Protein AF-M2RYN4-F1 (afdb_monomer_lite)

Secondary structure (DSSP, 8-state):
--PEEEEEEE----S-THHHHHHHHHHHHHHHHHHHHHHHHT-TT---HHHHHHHHHHTTHHHHHHHHHHHHHHHHHH---HHHHHHHHHHHHHHHHHHHHHHHHHHH--SHHHHHHHHHHHHHHHHHHHHHHHHHHHHHHHHHHHHHHHHHHHHHHHHHHHHHTBTB---GGGTTTTHHHHHHHHHHHHHHHHHHGGGGGGGHHHHHHHHHHHHHHHHHHHHHHTTSS-HHHHHHHHHHHHHHHHHHTS----EEEEEEEE--HHHHHHHHHHH--SHHHHHHHHHHHHHHHHHHHHH---HHHHHHHHHHHTT----S---HHHHHHHHHHHHTTHHHHHHHHHHSPP--EEEEEEHHHHHHHHHT-

Foldseek 3Di:
DDWDKDKDADFQQDDDDPLRVVLNVLLRVLLVLLLVLLVLLQPPPDRPQVVSLVCLVVVCVLVSLVSNLVSLVVLLVVQVDPVLSVVSVVLSVVLVVLSVVLVVLSVDPDDSVSSLVNSLSSQVSSFSSLVSRQSSLLSLLVVLLVLLVVVVVVLVVLVVVLVVPVPDQDDPVVCVVPLVVNLVSLVSNLVSQLSCLVQVPVCSVVSNVLSVLLNVLSVLSSCVSNVNHDCVSVVSNNVSSVVSNVVSPDDGDGAMKMWTQDDFQLRVLLVQCVPDPDLVSVQVSLLSNLVRLVVLLVVAPDPVLNVLSVVLVVVDPDPDDDDSVVSSVSSVVVSVCSVVSCCSSVVGDDPRPGDIDGSSVSSCVSSVD

Radius of gyration: 30.03 Å; chains: 1; bounding box: 62×65×83 Å

Organism: NCBI:txid885311

pLDDT: mean 82.11, std 15.35, range [35.62, 97.94]

Sequence (369 aa):
MTTKYSVRFRGIIHISGENNSVFSGLMKSTSEFILNTMSSLNEDHKPNVPQIIKTIQDSQMVERLEKITKFSEEEIKLIQIAEDQKESLKILEKIKKEKQVIFKIYQNMNNLEQLRDYCSRVVDFVSDVSQILKNVDLWNCKGAISYIDKLRLYIKTMVEYLKANSGRKIISSELNSVRPTGDVIVNAVYNFMTSRSSTYKEEEGKVNMCALNIKMGYDNLYEFVLGKQPVEKVKEFKESLDEAERYLKKEFDFGVIVNVEKKDIAEQAIISLENAKTQEDKDKAAIQLLNGLNERALLQKDEHKKKILAKVITTKDNKKKKNYTELLQAARKLSENVDSLKEIVYQTDTASCIDILSFSQVRDQMLGM

Structure (mmCIF, N/CA/C/O backbone):
data_AF-M2RYN4-F1
#
_entry.id   AF-M2RYN4-F1
#
loop_
_atom_site.group_PDB
_atom_site.id
_atom_site.type_symbol
_atom_site.label_atom_id
_atom_site.label_alt_id
_atom_site.label_comp_id
_atom_site.label_asym_id
_atom_site.label_entity_id
_atom_site.label_seq_id
_atom_site.pdbx_PDB_ins_code
_atom_site.Cartn_x
_atom_site.Cartn_y
_atom_site.Cartn_z
_atom_site.occupancy
_atom_site.B_iso_or_equiv
_atom_site.auth_seq_id
_atom_site.auth_comp_id
_atom_site.auth_asym_id
_atom_site.auth_atom_id
_atom_site.pdbx_PDB_model_num
ATOM 1 N N . MET A 1 1 ? -15.542 -10.320 27.770 1.00 45.53 1 MET A N 1
ATOM 2 C CA . MET A 1 1 ? -14.770 -11.170 26.825 1.00 45.53 1 MET A CA 1
ATOM 3 C C . MET A 1 1 ? -13.455 -10.470 26.481 1.00 45.53 1 MET A C 1
ATOM 5 O O . MET A 1 1 ? -13.482 -9.257 26.370 1.00 45.53 1 MET A O 1
ATOM 9 N N . THR A 1 2 ? -12.318 -11.154 26.305 1.00 51.56 2 THR A N 1
ATOM 10 C CA . THR A 1 2 ? -11.090 -10.509 25.776 1.00 51.56 2 THR A CA 1
ATOM 11 C C . THR A 1 2 ? -10.724 -11.115 24.429 1.00 51.56 2 THR A C 1
ATOM 13 O O . THR A 1 2 ? -9.816 -11.936 24.328 1.00 51.56 2 THR A O 1
ATOM 16 N N . THR A 1 3 ? -11.490 -10.741 23.403 1.00 61.12 3 THR A N 1
ATOM 17 C CA . THR A 1 3 ? -11.074 -10.878 22.004 1.00 61.12 3 THR A CA 1
ATOM 18 C C . THR A 1 3 ? -9.837 -10.014 21.817 1.00 61.12 3 THR A C 1
ATOM 20 O O . THR A 1 3 ? -9.864 -8.826 22.144 1.00 61.12 3 THR A O 1
ATOM 23 N N . LYS A 1 4 ? -8.737 -10.603 21.349 1.00 67.38 4 LYS A N 1
ATOM 24 C CA . LYS A 1 4 ? -7.503 -9.852 21.131 1.00 67.38 4 LYS A CA 1
ATOM 25 C C . LYS A 1 4 ? -7.477 -9.393 19.683 1.00 67.38 4 LYS A C 1
ATOM 27 O O . LYS A 1 4 ? -7.482 -10.199 18.758 1.00 67.38 4 LYS A O 1
ATOM 32 N N . TYR A 1 5 ? -7.462 -8.083 19.497 1.00 73.88 5 TYR A N 1
ATOM 33 C CA . TYR A 1 5 ? -7.354 -7.477 18.182 1.00 73.88 5 TYR A CA 1
ATOM 34 C C . TYR A 1 5 ? -5.903 -7.057 17.948 1.00 73.88 5 TYR A C 1
ATOM 36 O O . TYR A 1 5 ? -5.280 -6.451 18.820 1.00 73.88 5 TYR A O 1
ATOM 44 N N . SER A 1 6 ? -5.351 -7.370 16.778 1.00 77.69 6 SER A N 1
ATOM 45 C CA . SER A 1 6 ? -4.058 -6.829 16.350 1.00 77.69 6 SER A CA 1
ATOM 46 C C . SER A 1 6 ? -4.177 -6.179 14.981 1.00 77.69 6 SER A C 1
ATOM 48 O O . SER A 1 6 ? -4.794 -6.725 14.067 1.00 77.69 6 SER A O 1
ATOM 50 N N . VAL A 1 7 ? -3.601 -4.985 14.852 1.00 80.88 7 VAL A N 1
ATOM 51 C CA . VAL A 1 7 ? -3.696 -4.172 13.641 1.00 80.88 7 VAL A CA 1
ATOM 52 C C . VAL A 1 7 ? -2.461 -4.359 12.787 1.00 80.88 7 VAL A C 1
ATOM 54 O O . VAL A 1 7 ? -1.328 -4.317 13.267 1.00 80.88 7 VAL A O 1
ATOM 57 N N . ARG A 1 8 ? -2.680 -4.481 11.482 1.00 82.94 8 ARG A N 1
ATOM 58 C CA . ARG A 1 8 ? -1.638 -4.352 10.476 1.00 82.94 8 ARG A CA 1
ATOM 59 C C . ARG A 1 8 ? -2.083 -3.359 9.415 1.00 82.94 8 ARG A C 1
ATOM 61 O O . ARG A 1 8 ? -3.010 -3.624 8.655 1.00 82.94 8 ARG A O 1
ATOM 68 N N . PHE A 1 9 ? -1.382 -2.236 9.335 1.00 84.81 9 PHE A N 1
ATOM 69 C CA . PHE A 1 9 ? -1.499 -1.338 8.195 1.00 84.81 9 PHE A CA 1
ATOM 70 C C . PHE A 1 9 ? -0.788 -1.952 6.981 1.00 84.81 9 PHE A C 1
ATOM 72 O O . PHE A 1 9 ? 0.365 -2.380 7.083 1.00 84.81 9 PHE A O 1
ATOM 79 N N . ARG A 1 10 ? -1.486 -2.024 5.847 1.00 83.25 10 ARG A N 1
ATOM 80 C CA . ARG A 1 10 ? -0.941 -2.406 4.545 1.00 83.25 10 ARG A CA 1
ATOM 81 C C . ARG A 1 10 ? -1.078 -1.223 3.592 1.00 83.25 10 ARG A C 1
ATOM 83 O O . ARG A 1 10 ? -2.149 -0.958 3.057 1.00 83.25 10 ARG A O 1
ATOM 90 N N . GLY A 1 11 ? 0.021 -0.515 3.382 1.00 82.06 11 GLY A N 1
ATOM 91 C CA . GLY A 1 11 ? 0.111 0.573 2.417 1.00 82.06 11 GLY A CA 1
ATOM 92 C C . GLY A 1 11 ? 1.534 0.689 1.892 1.00 82.06 11 GLY A C 1
ATOM 93 O O . GLY A 1 11 ? 2.485 0.375 2.608 1.00 82.06 11 GLY A O 1
ATOM 94 N N . ILE A 1 12 ? 1.659 1.117 0.639 1.00 85.31 12 ILE A N 1
ATOM 95 C CA . ILE A 1 12 ? 2.932 1.465 0.009 1.00 85.31 12 ILE A CA 1
ATOM 96 C C . ILE A 1 12 ? 3.001 2.986 -0.026 1.00 85.31 12 ILE A C 1
ATOM 98 O O . ILE A 1 12 ? 2.082 3.631 -0.525 1.00 85.31 12 ILE A O 1
ATOM 102 N N . ILE A 1 13 ? 4.069 3.528 0.546 1.00 85.94 13 ILE A N 1
ATOM 103 C CA . ILE A 1 13 ? 4.324 4.961 0.676 1.00 85.94 13 ILE A CA 1
ATOM 104 C C . ILE A 1 13 ? 5.528 5.269 -0.212 1.00 85.94 13 ILE A C 1
ATOM 106 O O . ILE A 1 13 ? 6.566 4.614 -0.082 1.00 85.94 13 ILE A O 1
ATOM 110 N N . HIS A 1 14 ? 5.369 6.217 -1.132 1.00 88.00 14 HIS A N 1
ATOM 111 C CA . HIS A 1 14 ? 6.336 6.547 -2.181 1.00 88.00 14 HIS A CA 1
ATOM 112 C C . HIS A 1 14 ? 7.098 7.847 -1.902 1.00 88.00 14 HIS A C 1
ATOM 114 O O . HIS A 1 14 ? 8.120 8.093 -2.544 1.00 88.00 14 HIS A O 1
ATOM 120 N N . ILE A 1 15 ? 6.664 8.667 -0.937 1.00 87.12 15 ILE A N 1
ATOM 121 C CA . ILE A 1 15 ? 7.474 9.792 -0.451 1.00 87.12 15 ILE A CA 1
ATOM 122 C C . ILE A 1 15 ? 8.802 9.281 0.127 1.00 87.12 15 ILE A C 1
ATOM 124 O O . ILE A 1 15 ? 8.881 8.217 0.743 1.00 87.12 15 ILE A O 1
ATOM 128 N N . SER A 1 16 ? 9.878 10.030 -0.102 1.00 79.94 16 SER A N 1
ATOM 129 C CA . SER A 1 16 ? 11.245 9.586 0.184 1.00 79.94 16 SER A CA 1
ATOM 130 C C . SER A 1 16 ? 11.712 9.903 1.608 1.00 79.94 16 SER A C 1
ATOM 132 O O . SER A 1 16 ? 11.290 10.890 2.210 1.00 79.94 16 SER A O 1
ATOM 134 N N . GLY A 1 17 ? 12.686 9.132 2.099 1.00 80.19 17 GLY A N 1
ATOM 135 C CA . GLY A 1 17 ? 13.427 9.434 3.328 1.00 80.19 17 GLY A CA 1
ATOM 136 C C . GLY A 1 17 ? 12.634 9.181 4.612 1.00 80.19 17 GLY A C 1
ATOM 137 O O . GLY A 1 17 ? 11.790 8.287 4.672 1.00 80.19 17 GLY A O 1
ATOM 138 N N . GLU A 1 18 ? 12.916 9.967 5.653 1.00 83.19 18 GLU A N 1
ATOM 139 C CA . GLU A 1 18 ? 12.302 9.822 6.984 1.00 83.19 18 GLU A CA 1
ATOM 140 C C . GLU A 1 18 ? 10.780 10.038 6.971 1.00 83.19 18 GLU A C 1
ATOM 142 O O . GLU A 1 18 ? 10.060 9.443 7.771 1.00 83.19 18 GLU A O 1
ATOM 147 N N . ASN A 1 19 ? 10.256 10.817 6.021 1.00 86.81 19 ASN A N 1
ATOM 148 C CA . ASN A 1 19 ? 8.816 11.059 5.908 1.00 86.81 19 ASN A CA 1
ATOM 149 C C . ASN A 1 19 ? 8.023 9.770 5.644 1.00 86.81 19 ASN A C 1
ATOM 151 O O . ASN A 1 19 ? 6.898 9.640 6.123 1.00 86.81 19 ASN A O 1
ATOM 155 N N . ASN A 1 20 ? 8.617 8.792 4.950 1.00 84.62 20 ASN A N 1
ATOM 156 C CA . ASN A 1 20 ? 7.989 7.495 4.702 1.00 84.62 20 ASN A CA 1
ATOM 157 C C . ASN A 1 20 ? 7.708 6.744 6.011 1.00 84.62 20 ASN A C 1
ATOM 159 O O . ASN A 1 20 ? 6.571 6.359 6.299 1.00 84.62 20 ASN A O 1
ATOM 163 N N . SER A 1 21 ? 8.747 6.576 6.835 1.00 86.06 21 SER A N 1
ATOM 164 C CA . SER A 1 21 ? 8.646 5.838 8.095 1.00 86.06 21 SER A CA 1
ATOM 165 C C . SER A 1 21 ? 7.730 6.555 9.084 1.00 86.06 21 SER A C 1
ATOM 167 O O . SER A 1 21 ? 6.928 5.902 9.758 1.00 86.06 21 SER A O 1
ATOM 169 N N . VAL A 1 22 ? 7.774 7.891 9.114 1.00 92.44 22 VAL A N 1
ATOM 170 C CA . VAL A 1 22 ? 6.862 8.716 9.914 1.00 92.44 22 VAL A CA 1
ATOM 171 C C . VAL A 1 22 ? 5.416 8.523 9.462 1.00 92.44 22 VAL A C 1
ATOM 173 O O . VAL A 1 22 ? 4.550 8.281 10.303 1.00 92.44 22 VAL A O 1
ATOM 176 N N . PHE A 1 23 ? 5.130 8.579 8.159 1.00 93.62 23 PHE A N 1
ATOM 177 C CA . PHE A 1 23 ? 3.769 8.417 7.656 1.00 93.62 23 PHE A CA 1
ATOM 178 C C . PHE A 1 23 ? 3.225 7.005 7.935 1.00 93.62 23 PHE A C 1
ATOM 180 O O . PHE A 1 23 ? 2.129 6.861 8.483 1.00 93.62 23 PHE A O 1
ATOM 187 N N . SER A 1 24 ? 4.020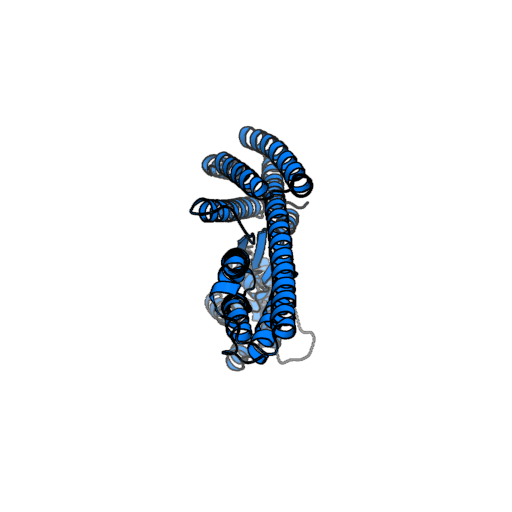 5.962 7.681 1.00 89.75 24 SER A N 1
ATOM 188 C CA . SER A 1 24 ? 3.660 4.575 8.013 1.00 89.75 24 SER A CA 1
ATOM 189 C C . SER A 1 24 ? 3.376 4.397 9.512 1.00 89.75 24 SER A C 1
ATOM 191 O O . SER A 1 24 ? 2.359 3.816 9.906 1.00 89.75 24 SER A O 1
ATOM 193 N N . GLY A 1 25 ? 4.233 4.967 10.367 1.00 90.62 25 GLY A N 1
ATOM 194 C CA . GLY A 1 25 ? 4.072 4.946 11.821 1.00 90.62 25 GLY A CA 1
ATOM 195 C C . GLY A 1 25 ? 2.813 5.675 12.299 1.00 90.62 25 GLY A C 1
ATOM 196 O O . GLY A 1 25 ? 2.108 5.178 13.182 1.00 90.62 25 GLY A O 1
ATOM 197 N N . LEU A 1 26 ? 2.478 6.816 11.691 1.00 94.50 26 LEU A N 1
ATOM 198 C CA . LEU A 1 26 ? 1.241 7.547 11.976 1.00 94.50 26 LEU A CA 1
ATOM 199 C C . LEU A 1 26 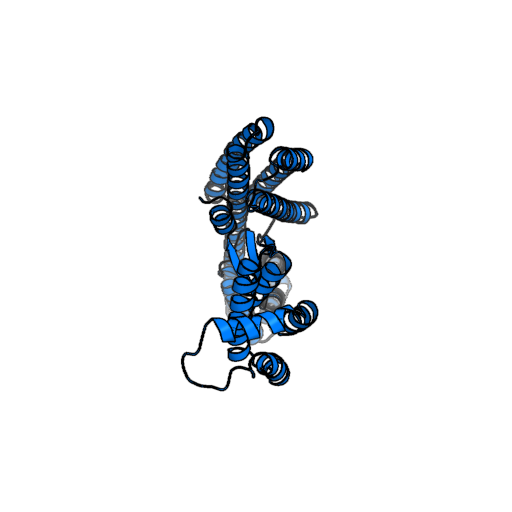? 0.003 6.744 11.572 1.00 94.50 26 LEU A C 1
ATOM 201 O O . LEU A 1 26 ? -0.925 6.636 12.368 1.00 94.50 26 LEU A O 1
ATOM 205 N N . MET A 1 27 ? -0.010 6.138 10.382 1.00 93.94 27 MET A N 1
ATOM 206 C CA . MET A 1 27 ? -1.134 5.306 9.936 1.00 93.94 27 MET A CA 1
ATOM 207 C C . MET A 1 27 ? -1.362 4.120 10.872 1.00 93.94 27 MET A C 1
ATOM 209 O O . MET A 1 27 ? -2.491 3.878 11.308 1.00 93.94 27 MET A O 1
ATOM 213 N N . LYS A 1 28 ? -0.287 3.419 11.248 1.00 91.38 28 LYS A N 1
ATOM 214 C CA . LYS A 1 28 ? -0.353 2.294 12.186 1.00 91.38 28 LYS A CA 1
ATOM 215 C C . LYS A 1 28 ? -0.863 2.731 13.563 1.00 91.38 28 LYS A C 1
ATOM 217 O O . LYS A 1 28 ? -1.861 2.195 14.036 1.00 91.38 28 LYS A O 1
ATOM 222 N N . SER A 1 29 ? -0.218 3.721 14.178 1.00 91.56 29 SER A N 1
ATOM 223 C CA . SER A 1 29 ? -0.542 4.153 15.546 1.00 91.56 29 SER A CA 1
ATOM 224 C C . SER A 1 29 ? -1.923 4.805 15.668 1.00 91.56 29 SER A C 1
ATOM 226 O O . SER A 1 29 ? -2.585 4.636 16.690 1.00 91.56 29 SER A O 1
ATOM 228 N N . THR A 1 30 ? -2.393 5.520 14.641 1.00 93.81 30 THR A N 1
ATOM 229 C CA . THR A 1 30 ? -3.769 6.043 14.579 1.00 93.81 30 THR A CA 1
ATOM 230 C C . THR A 1 30 ? -4.786 4.906 14.513 1.00 93.81 30 THR A C 1
ATOM 232 O O . THR A 1 30 ? -5.768 4.917 15.251 1.00 93.81 30 THR A O 1
ATOM 235 N N . SER A 1 31 ? -4.527 3.893 13.683 1.00 92.19 31 SER A N 1
ATOM 236 C CA . SER A 1 31 ? -5.416 2.735 13.538 1.00 92.19 31 SER A CA 1
ATOM 237 C C . SER A 1 31 ? -5.498 1.909 14.825 1.00 92.19 31 SER A C 1
ATOM 239 O O . SER A 1 31 ? -6.588 1.550 15.262 1.00 92.19 31 SER A O 1
ATOM 241 N N . GLU A 1 32 ? -4.354 1.653 15.468 1.00 89.50 32 GLU A N 1
ATOM 242 C CA . GLU A 1 32 ? -4.276 0.967 16.765 1.00 89.50 32 GLU A CA 1
ATOM 243 C C . GLU A 1 32 ? -5.006 1.742 17.863 1.00 89.50 32 GLU A C 1
ATOM 245 O O . GLU A 1 32 ? -5.771 1.155 18.627 1.00 89.50 32 GLU A O 1
ATOM 250 N N . PHE A 1 33 ? -4.807 3.062 17.925 1.00 90.81 33 PHE A N 1
ATOM 251 C CA . PHE A 1 33 ? -5.483 3.906 18.902 1.00 90.81 33 PHE A CA 1
ATOM 252 C C . PHE A 1 33 ? -7.005 3.815 18.759 1.00 90.81 33 PHE A C 1
ATOM 254 O O . PHE A 1 33 ? -7.686 3.513 19.734 1.00 90.81 33 PHE A O 1
ATOM 261 N N . ILE A 1 34 ? -7.531 4.017 17.548 1.00 92.69 34 ILE A N 1
ATOM 262 C CA . ILE A 1 34 ? -8.979 4.027 17.309 1.00 92.69 34 ILE A CA 1
ATOM 263 C C . ILE A 1 34 ? -9.598 2.653 17.524 1.00 92.69 34 ILE A C 1
ATOM 265 O O . ILE A 1 34 ? -10.665 2.563 18.122 1.00 92.69 34 ILE A O 1
ATOM 269 N N . LEU A 1 35 ? -8.923 1.578 17.118 1.00 88.00 35 LEU A N 1
ATOM 270 C CA . LEU A 1 35 ? -9.369 0.224 17.430 1.00 88.00 35 LEU A CA 1
ATOM 271 C C . LEU A 1 35 ? -9.493 0.004 18.944 1.00 88.00 35 LEU A C 1
ATOM 273 O O . LEU A 1 35 ? -10.514 -0.499 19.410 1.00 88.00 35 LEU A O 1
ATOM 277 N N . ASN A 1 36 ? -8.475 0.398 19.712 1.00 86.06 36 ASN A N 1
ATOM 278 C CA . ASN A 1 36 ? -8.501 0.268 21.166 1.00 86.06 36 ASN A CA 1
ATOM 279 C C . ASN A 1 36 ? -9.621 1.120 21.773 1.00 86.06 36 ASN A C 1
ATOM 281 O O . ASN A 1 36 ? -10.337 0.647 22.651 1.00 86.06 36 ASN A O 1
ATOM 285 N N . THR A 1 37 ? -9.828 2.342 21.271 1.00 88.12 37 THR A N 1
ATOM 286 C CA . THR A 1 37 ? -10.949 3.192 21.684 1.00 88.12 37 THR A CA 1
ATOM 287 C C . THR A 1 37 ? -12.293 2.519 21.407 1.00 88.12 37 THR A C 1
ATOM 289 O O . THR A 1 37 ? -13.103 2.422 22.323 1.00 88.12 37 THR A O 1
ATOM 292 N N . MET A 1 38 ? -12.524 2.004 20.194 1.00 88.06 38 MET A N 1
ATOM 293 C CA . MET A 1 38 ? -13.761 1.291 19.842 1.00 88.06 38 MET A CA 1
ATOM 294 C C . MET A 1 38 ? -13.984 0.064 20.729 1.00 88.06 38 MET A C 1
ATOM 296 O O . MET A 1 38 ? -15.100 -0.154 21.192 1.00 88.06 38 MET A O 1
ATOM 300 N N . SER A 1 39 ? -12.924 -0.689 21.041 1.00 81.12 39 SER A N 1
ATOM 301 C CA . SER A 1 39 ? -13.002 -1.816 21.975 1.00 81.12 39 SER A CA 1
ATOM 302 C C . SER A 1 39 ? -13.456 -1.373 23.370 1.00 81.12 39 SER A C 1
ATOM 304 O O . SER A 1 39 ? -14.305 -2.032 23.965 1.00 81.12 39 SER A O 1
ATOM 306 N N . SER A 1 40 ? -12.953 -0.242 23.878 1.00 81.31 40 SER A N 1
ATOM 307 C CA . SER A 1 40 ? -13.365 0.316 25.176 1.00 81.31 40 SER A CA 1
ATOM 308 C C . SER A 1 40 ? -14.804 0.843 25.187 1.00 81.31 40 SER A C 1
ATOM 310 O O . SER A 1 40 ? -15.422 0.924 26.247 1.00 81.31 40 SER A O 1
ATOM 312 N N . LEU A 1 41 ? -15.366 1.203 24.026 1.00 78.19 41 LEU A N 1
ATOM 313 C CA . LEU A 1 41 ? -16.778 1.597 23.899 1.00 78.19 41 LEU A CA 1
ATOM 314 C C . LEU A 1 41 ? -17.736 0.400 23.951 1.00 78.19 41 LEU A C 1
ATOM 316 O O . LEU A 1 41 ? -18.940 0.600 24.131 1.00 78.19 41 LEU A O 1
ATOM 320 N N . ASN A 1 42 ? -17.206 -0.813 23.792 1.00 67.62 42 ASN A N 1
ATOM 321 C CA . ASN A 1 42 ? -17.965 -2.049 23.672 1.00 67.62 42 ASN A CA 1
ATOM 322 C C . ASN A 1 42 ? -17.957 -2.904 24.952 1.00 67.62 42 ASN A C 1
ATOM 324 O O . ASN A 1 42 ? -18.504 -4.003 24.953 1.00 67.62 42 ASN A O 1
ATOM 328 N N . GLU A 1 43 ? -17.334 -2.438 26.042 1.00 58.66 43 GLU A N 1
ATOM 329 C CA . GLU A 1 43 ? -17.281 -3.193 27.299 1.00 58.66 43 GLU A CA 1
ATOM 330 C C . GLU A 1 43 ? -18.682 -3.416 27.892 1.00 58.66 43 GLU A C 1
ATOM 332 O O . GLU A 1 43 ? -19.433 -2.470 28.145 1.00 58.66 43 GLU A O 1
ATOM 337 N N . ASP A 1 44 ? -18.983 -4.690 28.161 1.00 53.38 44 ASP A N 1
ATOM 338 C CA . ASP A 1 44 ? -20.295 -5.279 28.457 1.00 53.38 44 ASP A CA 1
ATOM 339 C C . ASP A 1 44 ? -21.159 -4.603 29.557 1.00 53.38 44 ASP A C 1
ATOM 341 O O . ASP A 1 44 ? -22.275 -5.063 29.766 1.00 53.38 44 ASP A O 1
ATOM 345 N N . HIS A 1 45 ? -20.735 -3.564 30.299 1.00 51.72 45 HIS A N 1
ATOM 346 C CA . HIS A 1 45 ? -21.506 -3.081 31.470 1.00 51.72 45 HIS A CA 1
ATOM 347 C C . HIS A 1 45 ? -21.520 -1.570 31.790 1.00 51.72 45 HIS A C 1
ATOM 349 O O . HIS A 1 45 ? -22.091 -1.225 32.826 1.00 51.72 45 HIS A O 1
ATOM 355 N N . LYS A 1 46 ? -20.966 -0.687 30.938 1.00 65.25 46 LYS A N 1
ATOM 356 C CA . LYS A 1 46 ? -21.054 0.806 30.931 1.00 65.25 46 LYS A CA 1
ATOM 357 C C . LYS A 1 46 ? -19.662 1.390 30.645 1.00 65.25 46 LYS A C 1
ATOM 359 O O . LYS A 1 46 ? -18.842 1.440 31.563 1.00 65.25 46 LYS A O 1
ATOM 364 N N . PRO A 1 47 ? -19.387 1.877 29.424 1.00 77.75 47 PRO A N 1
ATOM 365 C CA . PRO A 1 47 ? -18.103 2.495 29.118 1.00 77.75 47 PRO A CA 1
ATOM 366 C C . PRO A 1 47 ? -17.884 3.743 29.983 1.00 77.75 47 PRO A C 1
ATOM 368 O O . PRO A 1 47 ? -18.797 4.553 30.174 1.00 77.75 47 PRO A O 1
ATOM 371 N N . ASN A 1 48 ? -16.661 3.929 30.485 1.00 85.00 48 ASN A N 1
ATOM 372 C CA . ASN A 1 48 ? -16.276 5.147 31.199 1.00 85.00 48 ASN A CA 1
ATOM 373 C C . ASN A 1 48 ? -16.043 6.290 30.197 1.00 85.00 48 ASN A C 1
ATOM 375 O O . ASN A 1 48 ? -14.909 6.636 29.865 1.00 85.00 48 ASN A O 1
ATOM 379 N N . VAL A 1 49 ? -17.145 6.853 29.696 1.00 87.44 49 VAL A N 1
ATOM 380 C CA . VAL A 1 49 ? -17.170 7.915 28.678 1.00 87.44 49 VAL A CA 1
ATOM 381 C C . VAL A 1 49 ? -16.252 9.096 29.038 1.00 87.44 49 VAL A C 1
ATOM 383 O O . VAL A 1 49 ? -15.430 9.451 28.192 1.00 87.44 49 VAL A O 1
ATOM 386 N N . PRO A 1 50 ? -16.281 9.666 30.264 1.00 89.25 50 PRO A N 1
ATOM 387 C CA . PRO A 1 50 ? -15.375 10.758 30.630 1.00 89.25 50 PRO A CA 1
ATOM 388 C C . PRO A 1 50 ? -13.890 10.391 30.525 1.00 89.25 50 PRO A C 1
ATOM 390 O O . PRO A 1 50 ? -13.093 11.180 30.017 1.00 89.25 50 PRO A O 1
ATOM 393 N N . GLN A 1 51 ? -13.509 9.189 30.971 1.00 89.50 51 GLN A N 1
ATOM 394 C CA . GLN A 1 51 ? -12.118 8.743 30.901 1.00 89.50 51 GLN A CA 1
ATOM 395 C C . GLN A 1 51 ? -11.668 8.518 29.454 1.00 89.50 51 GLN A C 1
ATOM 397 O O . GLN A 1 51 ? -10.558 8.905 29.097 1.00 89.50 51 GLN A O 1
ATOM 402 N N . ILE A 1 52 ? -12.530 7.939 28.613 1.00 90.56 52 ILE A N 1
ATOM 403 C CA . ILE A 1 52 ? -12.237 7.717 27.191 1.00 90.56 52 ILE A CA 1
ATOM 404 C C . ILE A 1 52 ? -12.059 9.056 26.465 1.00 90.56 52 ILE A C 1
ATOM 406 O O . ILE A 1 52 ? -11.084 9.225 25.736 1.00 90.56 52 ILE A O 1
ATOM 410 N N . ILE A 1 53 ? -12.945 10.030 26.711 1.00 91.44 53 ILE A N 1
ATOM 411 C CA . ILE A 1 53 ? -12.827 11.389 26.157 1.00 91.44 53 ILE A CA 1
ATOM 412 C C . ILE A 1 53 ? -11.486 12.007 26.547 1.00 91.44 53 ILE A C 1
ATOM 414 O O . ILE A 1 53 ? -10.784 12.520 25.679 1.00 91.44 53 ILE A O 1
ATOM 418 N N . LYS A 1 54 ? -11.096 11.904 27.823 1.00 90.00 54 LYS A N 1
ATOM 419 C CA . LYS A 1 54 ? -9.806 12.412 28.298 1.00 90.00 54 LYS A CA 1
ATOM 420 C C . LYS A 1 54 ? -8.630 11.743 27.580 1.00 90.00 54 LYS A C 1
ATOM 422 O O . LYS A 1 54 ? -7.744 12.430 27.089 1.00 90.00 54 LYS A O 1
ATOM 427 N N . THR A 1 55 ? -8.652 10.418 27.430 1.00 92.12 55 THR A N 1
ATOM 428 C CA . THR A 1 55 ? -7.620 9.691 26.674 1.00 92.12 55 THR A CA 1
ATOM 429 C C . THR A 1 55 ? -7.537 10.145 25.216 1.00 92.12 55 THR A C 1
ATOM 431 O O . THR A 1 55 ? -6.437 10.283 24.686 1.00 92.12 55 THR A O 1
ATOM 434 N N . ILE A 1 56 ? -8.671 10.417 24.563 1.00 92.00 56 ILE A N 1
ATOM 435 C CA . ILE A 1 56 ? -8.689 10.986 23.208 1.00 92.00 56 ILE A CA 1
ATOM 436 C C . ILE A 1 56 ? -8.100 12.399 23.208 1.00 92.00 56 ILE A C 1
ATOM 438 O O . ILE A 1 56 ? -7.277 12.701 22.344 1.00 92.00 56 ILE A O 1
ATOM 442 N N . GLN A 1 57 ? -8.450 13.235 24.185 1.00 89.19 57 GLN A N 1
ATOM 443 C CA . GLN A 1 57 ? -7.932 14.599 24.308 1.00 89.19 57 GLN A CA 1
ATOM 444 C C . GLN A 1 57 ? -6.409 14.646 24.526 1.00 89.19 57 GLN A C 1
ATOM 446 O O . GLN A 1 57 ? -5.738 15.529 23.991 1.00 89.19 57 GLN A O 1
ATOM 451 N N . ASP A 1 58 ? -5.856 13.649 25.218 1.00 88.94 58 ASP A N 1
ATOM 452 C CA . ASP A 1 58 ? -4.420 13.518 25.487 1.00 88.94 58 ASP A CA 1
ATOM 453 C C . ASP A 1 58 ? -3.643 12.837 24.330 1.00 88.94 58 ASP A C 1
ATOM 455 O O . ASP A 1 58 ? -2.413 12.852 24.297 1.00 88.94 58 ASP A O 1
ATOM 459 N N . SER A 1 59 ? -4.335 12.242 23.347 1.00 86.62 59 SER A N 1
ATOM 460 C CA . SER A 1 59 ? -3.736 11.372 22.309 1.00 86.62 59 SER A CA 1
ATOM 461 C C . SER A 1 59 ? -3.020 12.093 21.157 1.00 86.62 59 SER A C 1
ATOM 463 O O . SER A 1 59 ? -2.442 11.439 20.280 1.00 86.62 59 SER A O 1
ATOM 465 N N . GLN A 1 60 ? -3.083 13.429 21.121 1.00 90.6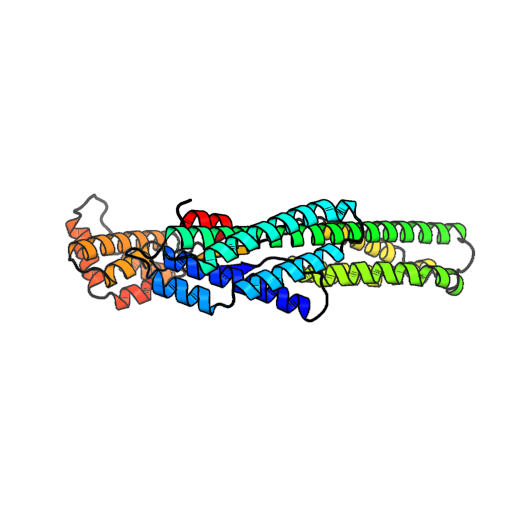9 60 GLN A N 1
ATOM 466 C CA . GLN A 1 60 ? -2.625 14.264 20.001 1.00 90.69 60 GLN A CA 1
ATOM 467 C C . GLN A 1 60 ? -3.277 13.907 18.647 1.00 90.69 60 GLN A C 1
ATOM 469 O O . GLN A 1 60 ? -2.712 14.199 17.591 1.00 90.69 60 GLN A O 1
ATOM 474 N N . MET A 1 61 ? -4.464 13.283 18.633 1.00 92.81 61 MET A N 1
ATOM 475 C CA . MET A 1 61 ? -5.071 12.782 17.390 1.00 92.81 61 MET A CA 1
ATOM 476 C C . MET A 1 61 ? -5.275 13.874 16.331 1.00 92.81 61 MET A C 1
ATOM 478 O O . MET A 1 61 ? -5.040 13.639 15.151 1.00 92.81 61 MET A O 1
ATOM 482 N N . VAL A 1 62 ? -5.640 15.089 16.745 1.00 93.06 62 VAL A N 1
ATOM 483 C CA . VAL A 1 62 ? -5.792 16.243 15.842 1.00 93.06 62 VAL A CA 1
ATOM 484 C C . VAL A 1 62 ? -4.509 16.499 15.042 1.00 93.06 62 VAL A C 1
ATOM 486 O O . VAL A 1 62 ? -4.553 16.621 13.819 1.00 93.06 62 VAL A O 1
ATOM 489 N N . GLU A 1 63 ? -3.354 16.508 15.713 1.00 94.69 63 GLU A N 1
ATOM 490 C CA . GLU A 1 63 ? -2.053 16.707 15.067 1.00 94.69 63 GLU A CA 1
ATOM 491 C C . GLU A 1 63 ? -1.700 15.542 14.131 1.00 94.69 63 GLU A C 1
ATOM 493 O O . GLU A 1 63 ? -1.183 15.759 13.031 1.00 94.69 63 GLU A O 1
ATOM 498 N N . ARG A 1 64 ? -2.016 14.303 14.535 1.00 95.31 64 ARG A N 1
ATOM 499 C CA . ARG A 1 64 ? -1.782 13.107 13.710 1.00 95.31 64 ARG A CA 1
ATOM 500 C C . ARG A 1 64 ? -2.570 13.163 12.405 1.00 95.31 64 ARG A C 1
ATOM 502 O O . ARG A 1 64 ? -1.983 12.968 11.343 1.00 95.31 64 ARG A O 1
ATOM 509 N N . LEU A 1 65 ? -3.867 13.470 12.469 1.00 97.19 65 LEU A N 1
ATOM 510 C CA . LEU A 1 65 ? -4.728 13.578 11.286 1.00 97.19 65 LEU A CA 1
ATOM 511 C C . LEU A 1 65 ? -4.275 14.720 10.364 1.00 97.19 65 LEU A C 1
ATOM 513 O O . LEU A 1 65 ? -4.296 14.573 9.140 1.00 97.19 65 LEU A O 1
ATOM 517 N N . GLU A 1 66 ? -3.792 15.831 10.927 1.00 96.88 66 GLU A N 1
ATOM 518 C CA . GLU A 1 66 ? -3.218 16.936 10.154 1.00 96.88 66 GLU A CA 1
ATOM 519 C C . GLU A 1 66 ? -1.964 16.501 9.383 1.00 96.88 66 GLU A C 1
ATOM 521 O O . GLU A 1 66 ? -1.861 16.735 8.177 1.00 96.88 66 GLU A O 1
ATOM 526 N N . LYS A 1 67 ? -1.027 15.824 10.059 1.00 96.75 67 LYS A N 1
ATOM 527 C CA . LYS A 1 67 ? 0.204 15.301 9.446 1.00 96.75 67 LYS A CA 1
ATOM 528 C C . LYS A 1 67 ? -0.094 14.259 8.370 1.00 96.75 67 LYS A C 1
ATOM 530 O O . LYS A 1 67 ? 0.443 14.362 7.273 1.00 96.75 67 LYS A O 1
ATOM 535 N N . ILE A 1 68 ? -0.995 13.313 8.642 1.00 97.44 68 ILE A N 1
ATOM 536 C CA . ILE A 1 68 ? -1.433 12.309 7.659 1.00 97.44 68 ILE A CA 1
ATOM 537 C C . ILE A 1 68 ? -2.030 12.982 6.415 1.00 97.44 68 ILE A C 1
ATOM 539 O O . ILE A 1 68 ? -1.717 12.589 5.292 1.00 97.44 68 ILE A O 1
ATOM 543 N N . THR A 1 69 ? -2.845 14.026 6.595 1.00 97.62 69 THR A N 1
ATOM 544 C CA . THR A 1 69 ? -3.423 14.777 5.468 1.00 97.62 69 THR A CA 1
ATOM 545 C C . THR A 1 69 ? -2.330 15.423 4.612 1.00 97.62 69 THR A C 1
ATOM 547 O O . THR A 1 69 ? -2.390 15.342 3.387 1.00 97.62 69 THR A O 1
ATOM 550 N N . LYS A 1 70 ? -1.308 16.024 5.238 1.00 97.12 70 LYS A N 1
ATOM 551 C CA . LYS A 1 70 ? -0.172 16.634 4.526 1.00 97.12 70 LYS A CA 1
ATOM 552 C C . LYS A 1 70 ? 0.639 15.603 3.745 1.00 97.12 70 LYS A C 1
ATOM 554 O O . LYS A 1 70 ? 0.900 15.818 2.568 1.00 97.12 70 LYS A O 1
ATOM 559 N N . PHE A 1 71 ? 0.964 14.465 4.356 1.00 97.38 71 PHE A N 1
ATOM 560 C CA . PHE A 1 71 ? 1.665 13.393 3.646 1.00 97.38 71 PHE A CA 1
ATOM 561 C C . PHE A 1 71 ? 0.838 12.821 2.493 1.00 97.38 71 PHE A C 1
ATOM 563 O O . PHE A 1 71 ? 1.382 12.541 1.431 1.00 97.38 71 PHE A O 1
ATOM 570 N N . SER A 1 72 ? -0.484 12.720 2.653 1.00 96.56 72 SER A N 1
ATOM 571 C CA . SER A 1 72 ? -1.375 12.303 1.563 1.00 96.56 72 SER A CA 1
ATOM 572 C C . SER A 1 72 ? -1.337 13.287 0.387 1.00 96.56 72 SER A C 1
ATOM 574 O O . SER A 1 72 ? -1.389 12.877 -0.768 1.00 96.56 72 SER A O 1
ATOM 576 N N . GLU A 1 73 ? -1.219 14.588 0.659 1.00 96.44 73 GLU A N 1
ATOM 577 C CA . GLU A 1 73 ? -1.035 15.604 -0.381 1.00 96.44 73 GLU A CA 1
ATOM 578 C C . GLU A 1 73 ? 0.330 15.477 -1.080 1.00 96.44 73 GLU A C 1
ATOM 580 O O . GLU A 1 73 ? 0.410 15.620 -2.300 1.00 96.44 73 GLU A O 1
ATOM 585 N N . GLU A 1 74 ? 1.399 15.188 -0.333 1.00 95.62 74 GLU A N 1
ATOM 586 C CA . GLU A 1 74 ? 2.736 14.937 -0.891 1.00 95.62 74 GLU A CA 1
ATOM 587 C C . GLU A 1 74 ? 2.771 13.691 -1.784 1.00 95.62 74 GLU A C 1
ATOM 589 O O . GLU A 1 74 ? 3.322 13.752 -2.880 1.00 95.62 74 GLU A O 1
ATOM 594 N N . GLU A 1 75 ? 2.118 12.602 -1.375 1.00 95.25 75 GLU A N 1
ATOM 595 C CA . GLU A 1 75 ? 1.955 11.390 -2.188 1.00 95.25 75 GLU A CA 1
ATOM 596 C C . GLU A 1 75 ? 1.256 11.685 -3.521 1.00 95.25 75 GLU A C 1
ATOM 598 O O . GLU A 1 75 ? 1.709 11.257 -4.581 1.00 95.25 75 GLU A O 1
ATOM 603 N N . ILE A 1 76 ? 0.179 12.477 -3.500 1.00 96.25 76 ILE A N 1
ATOM 604 C CA . ILE A 1 76 ? -0.547 12.847 -4.725 1.00 96.25 76 ILE A CA 1
ATOM 605 C C . ILE A 1 76 ? 0.342 13.651 -5.678 1.00 96.25 76 ILE A C 1
ATOM 607 O O . ILE A 1 76 ? 0.263 13.456 -6.892 1.00 96.25 76 ILE A O 1
ATOM 611 N N . LYS A 1 77 ? 1.216 14.520 -5.154 1.00 94.12 77 LYS A N 1
ATOM 612 C CA . LYS A 1 77 ? 2.143 15.327 -5.968 1.00 94.12 77 LYS A CA 1
ATOM 613 C C . LYS A 1 77 ? 3.165 14.483 -6.736 1.00 94.12 77 LYS A C 1
ATOM 615 O O . LYS A 1 77 ? 3.738 14.989 -7.698 1.00 94.12 77 LYS A O 1
ATOM 620 N N . LEU A 1 78 ? 3.377 13.219 -6.358 1.00 91.56 78 LEU A N 1
ATOM 621 C CA . LEU A 1 78 ? 4.241 12.299 -7.104 1.00 91.56 78 LEU A CA 1
ATOM 622 C C . LEU A 1 78 ? 3.637 11.902 -8.455 1.00 91.56 78 LEU A C 1
ATOM 624 O O . LEU A 1 78 ? 4.380 11.650 -9.403 1.00 91.56 78 LEU A O 1
ATOM 628 N N . ILE A 1 79 ? 2.307 11.888 -8.570 1.00 91.75 79 ILE A N 1
ATOM 629 C CA . ILE A 1 79 ? 1.618 11.629 -9.834 1.00 91.75 79 ILE A CA 1
ATOM 630 C C . ILE A 1 79 ? 1.833 12.838 -10.743 1.00 91.75 79 ILE A C 1
ATOM 632 O O . ILE A 1 79 ? 1.272 13.901 -10.514 1.00 91.75 79 ILE A O 1
ATOM 636 N N . GLN A 1 80 ? 2.620 12.701 -11.804 1.00 87.44 80 GLN A N 1
ATOM 637 C CA . GLN A 1 80 ? 2.965 13.845 -12.664 1.00 87.44 80 GLN A CA 1
ATOM 638 C C . GLN A 1 80 ? 1.872 14.213 -13.683 1.00 87.44 80 GLN A C 1
ATOM 640 O O . GLN A 1 80 ? 1.928 15.277 -14.299 1.00 87.44 80 GLN A O 1
ATOM 645 N N . ILE A 1 81 ? 0.879 13.341 -13.878 1.00 90.25 81 ILE A N 1
ATOM 646 C CA . ILE A 1 81 ? -0.189 13.508 -14.869 1.00 90.25 81 ILE A CA 1
ATOM 647 C C . ILE A 1 81 ? -1.455 14.011 -14.169 1.00 90.25 81 ILE A C 1
ATOM 649 O O . ILE A 1 81 ? -2.023 13.325 -13.323 1.00 90.25 81 ILE A O 1
ATOM 653 N N . ALA A 1 82 ? -1.930 15.197 -14.557 1.00 88.81 82 ALA A N 1
ATOM 654 C CA . ALA A 1 82 ? -3.065 15.856 -13.906 1.00 88.81 82 ALA A CA 1
ATOM 655 C C . ALA A 1 82 ? -4.368 15.030 -13.936 1.00 88.81 82 ALA A C 1
ATOM 657 O O . ALA A 1 82 ? -5.098 15.004 -12.947 1.00 88.81 82 ALA A O 1
ATOM 658 N N . GLU A 1 83 ? -4.659 14.322 -15.034 1.00 90.44 83 GLU A N 1
ATOM 659 C CA . GLU A 1 83 ? -5.868 13.483 -15.104 1.00 90.44 83 GLU A CA 1
ATOM 660 C C . GLU A 1 83 ? -5.778 12.277 -14.155 1.00 90.44 83 GLU A C 1
ATOM 662 O O . GLU A 1 83 ? -6.771 11.930 -13.518 1.00 90.44 83 GLU A O 1
ATOM 667 N N . ASP A 1 84 ? -4.584 11.703 -13.971 1.00 90.62 84 ASP A N 1
ATOM 668 C CA . ASP A 1 84 ? -4.366 10.598 -13.029 1.00 90.62 84 ASP A CA 1
ATOM 669 C C . ASP A 1 84 ? -4.439 11.065 -11.559 1.00 90.62 84 ASP A C 1
ATOM 671 O O . ASP A 1 84 ? -4.796 10.282 -10.679 1.00 90.62 84 ASP A O 1
ATOM 675 N N . GLN A 1 85 ? -4.162 12.347 -11.271 1.00 93.00 85 GLN A N 1
ATOM 676 C CA . GLN A 1 85 ? -4.302 12.924 -9.923 1.00 93.00 85 GLN A CA 1
ATOM 677 C C . GLN A 1 85 ? -5.761 13.104 -9.490 1.00 93.00 85 GLN A C 1
ATOM 679 O O . GLN A 1 85 ? -6.060 13.117 -8.294 1.00 93.00 85 GLN A O 1
ATOM 684 N N . LYS A 1 86 ? -6.671 13.293 -10.449 1.00 94.56 86 LYS A N 1
ATOM 685 C CA . LYS A 1 86 ? -8.038 13.780 -10.227 1.00 94.56 86 LYS A CA 1
ATOM 686 C C . LYS A 1 86 ? -8.811 12.968 -9.197 1.00 94.56 86 LYS A C 1
ATOM 688 O O . LYS A 1 86 ? -9.494 13.543 -8.353 1.00 94.56 86 LYS A O 1
ATOM 693 N N . GLU A 1 87 ? -8.703 11.645 -9.255 1.00 94.94 87 GLU A N 1
ATOM 694 C CA . GLU A 1 87 ? -9.417 10.773 -8.325 1.00 94.94 87 GLU A CA 1
ATOM 695 C C . GLU A 1 87 ? -8.865 10.893 -6.901 1.00 94.94 87 GLU A C 1
ATOM 697 O O . GLU A 1 87 ? -9.627 11.077 -5.953 1.00 94.94 87 GLU A O 1
ATOM 702 N N . SER A 1 88 ? -7.541 10.910 -6.744 1.00 96.62 88 SER A N 1
ATOM 703 C CA . SER A 1 88 ? -6.905 11.103 -5.438 1.00 96.62 88 SER A CA 1
ATOM 704 C C . SER A 1 88 ? -7.167 12.497 -4.858 1.00 96.62 88 SER A C 1
ATOM 706 O O . SER A 1 88 ? -7.365 12.625 -3.652 1.00 96.62 88 SER A O 1
ATOM 708 N N . LEU A 1 89 ? -7.249 13.538 -5.695 1.00 97.19 89 LEU A N 1
ATOM 709 C CA . LEU A 1 89 ? -7.612 14.891 -5.260 1.00 97.19 89 LEU A CA 1
ATOM 710 C C . LEU A 1 89 ? -9.057 14.975 -4.749 1.00 97.19 89 LEU A C 1
ATOM 712 O O . LEU A 1 89 ? -9.300 15.628 -3.737 1.00 97.19 89 LEU A O 1
ATOM 716 N N . LYS A 1 90 ? -10.018 14.285 -5.381 1.00 97.75 90 LYS A N 1
ATOM 717 C CA . LYS A 1 90 ? -11.394 14.206 -4.852 1.00 97.75 90 LYS A CA 1
ATOM 718 C C . LYS A 1 90 ? -11.425 13.563 -3.466 1.00 97.75 90 LYS A C 1
ATOM 720 O O . LYS A 1 90 ? -12.129 14.054 -2.583 1.00 97.75 90 LYS A O 1
ATOM 725 N N . ILE A 1 91 ? -10.660 12.486 -3.276 1.00 97.94 91 ILE A N 1
ATOM 726 C CA . ILE A 1 91 ? -10.552 11.805 -1.981 1.00 97.94 91 ILE A CA 1
ATOM 727 C C . ILE A 1 91 ? -9.887 12.728 -0.955 1.00 97.94 91 ILE A C 1
ATOM 729 O O . ILE A 1 91 ? -10.379 12.845 0.163 1.00 97.94 91 ILE A O 1
ATOM 733 N N . LEU A 1 92 ? -8.836 13.462 -1.332 1.00 97.94 92 LEU A N 1
ATOM 734 C CA . LEU A 1 92 ? -8.192 14.434 -0.447 1.00 97.94 92 LEU A CA 1
ATOM 735 C C . LEU A 1 92 ? -9.164 15.538 0.001 1.00 97.94 92 LEU A C 1
ATOM 737 O O . LEU A 1 92 ? -9.174 15.916 1.171 1.00 97.94 92 LEU A O 1
ATOM 741 N N . GLU A 1 93 ? -10.013 16.040 -0.895 1.00 97.69 93 GLU A N 1
ATOM 742 C CA . GLU A 1 93 ? -11.043 17.019 -0.534 1.00 97.69 93 GLU A CA 1
ATOM 743 C C . GLU A 1 93 ? -12.114 16.427 0.394 1.00 97.69 93 GLU A C 1
ATOM 745 O O . GLU A 1 93 ? -12.557 17.099 1.330 1.00 97.69 93 GLU A O 1
ATOM 750 N N . LYS A 1 94 ? -12.494 15.156 0.200 1.00 97.31 94 LYS A N 1
ATOM 751 C CA . LYS A 1 94 ? -13.344 14.418 1.149 1.00 97.31 94 LYS A CA 1
ATOM 752 C C . LYS A 1 94 ? -12.673 14.333 2.524 1.00 97.31 94 LYS A C 1
ATOM 754 O O . LYS A 1 94 ? -13.287 14.728 3.510 1.00 97.31 94 LYS A O 1
ATOM 759 N N . ILE A 1 95 ? -11.402 13.932 2.582 1.00 97.62 95 ILE A N 1
ATOM 760 C CA . ILE A 1 95 ? -10.596 13.855 3.810 1.00 97.62 95 ILE A CA 1
ATOM 761 C C . ILE A 1 95 ? -10.545 15.206 4.531 1.00 97.62 95 ILE A C 1
ATOM 763 O O . ILE A 1 95 ? -10.754 15.269 5.742 1.00 97.62 95 ILE A O 1
ATOM 767 N N . LYS A 1 96 ? -10.297 16.307 3.811 1.00 97.06 96 LYS A N 1
ATOM 768 C CA . LYS A 1 96 ? -10.245 17.653 4.404 1.00 97.06 96 LYS A CA 1
ATOM 769 C C . LYS A 1 96 ? -11.578 18.051 5.035 1.00 97.06 96 LYS A C 1
ATOM 771 O O . LYS A 1 96 ? -11.573 18.613 6.130 1.00 97.06 96 LYS A O 1
ATOM 776 N N . LYS A 1 97 ? -12.703 17.756 4.373 1.00 95.69 97 LYS A N 1
ATOM 777 C CA . LYS A 1 97 ? -14.051 17.994 4.917 1.00 95.69 97 LYS A CA 1
ATOM 778 C C . LYS A 1 97 ? -14.313 17.123 6.142 1.00 95.69 97 LYS A C 1
ATOM 780 O O . LYS A 1 97 ? -14.747 17.638 7.167 1.00 95.69 97 LYS A O 1
ATOM 785 N N . GLU A 1 98 ? -13.987 15.838 6.057 1.00 93.75 98 GLU A N 1
ATOM 786 C CA . GLU A 1 98 ? -14.193 14.880 7.141 1.00 93.75 98 GLU A CA 1
ATOM 787 C C . GLU A 1 98 ? -13.382 15.260 8.384 1.00 93.75 98 GLU A C 1
ATOM 789 O O . GLU A 1 98 ? -13.914 15.340 9.487 1.00 93.75 98 GLU A O 1
ATOM 794 N N . LYS A 1 99 ? -12.119 15.655 8.200 1.00 96.12 99 LYS A N 1
ATOM 795 C CA . LYS A 1 99 ? -11.250 16.167 9.266 1.00 96.12 99 LYS A CA 1
ATOM 796 C C . LYS A 1 99 ? -11.871 17.356 10.010 1.00 96.12 99 LYS A C 1
ATOM 798 O O . LYS A 1 99 ? -11.808 17.406 11.236 1.00 96.12 99 LYS A O 1
ATOM 803 N N . GLN A 1 100 ? -12.499 18.301 9.302 1.00 95.38 100 GLN A N 1
ATOM 804 C CA . GLN A 1 100 ? -13.186 19.430 9.946 1.00 95.38 100 GLN A CA 1
ATOM 805 C C . GLN A 1 100 ? -14.357 18.965 10.821 1.00 95.38 100 GLN A C 1
ATOM 807 O O . GLN A 1 100 ? -14.585 19.535 11.889 1.00 95.38 100 GLN A O 1
ATOM 812 N N . VAL A 1 101 ? -15.095 17.940 10.389 1.00 96.12 101 VAL A N 1
ATOM 813 C CA . VAL A 1 101 ? -16.193 17.353 11.169 1.00 96.12 101 VAL A CA 1
ATOM 814 C C . VAL A 1 101 ? -15.647 16.608 12.386 1.00 96.12 101 VAL A C 1
ATOM 816 O O . VAL A 1 101 ? -16.084 16.883 13.503 1.00 96.12 101 VAL A O 1
ATOM 819 N N . ILE A 1 102 ? -14.627 15.764 12.202 1.00 96.38 102 ILE A N 1
ATOM 820 C CA . ILE A 1 102 ? -13.927 15.061 13.287 1.00 96.38 102 ILE A CA 1
ATOM 821 C C . ILE A 1 102 ? -13.445 16.053 14.352 1.00 96.38 102 ILE A C 1
ATOM 823 O O . ILE A 1 102 ? -13.631 15.808 15.541 1.00 96.38 102 ILE A O 1
ATOM 827 N N . PHE A 1 103 ? -12.872 17.195 13.958 1.00 95.06 103 PHE A N 1
ATOM 828 C CA . PHE A 1 103 ? -12.386 18.207 14.904 1.00 95.06 103 PHE A CA 1
ATOM 829 C C . PHE A 1 103 ? -13.519 18.880 15.681 1.00 95.06 103 PHE A C 1
ATOM 831 O O . PHE A 1 103 ? -13.385 19.103 16.884 1.00 95.06 103 PHE A O 1
ATOM 838 N N . LYS A 1 104 ? -14.657 19.153 15.031 1.00 95.06 104 LYS A N 1
ATOM 839 C CA . LYS A 1 104 ? -15.848 19.660 15.726 1.00 95.06 104 LYS A CA 1
ATOM 840 C C . LYS A 1 104 ? -16.367 18.653 16.749 1.00 95.06 104 LYS A C 1
ATOM 842 O O . LYS A 1 104 ? -16.724 19.057 17.851 1.00 95.06 104 LYS A O 1
ATOM 847 N N . ILE A 1 105 ? -16.388 17.362 16.417 1.00 94.56 105 ILE A N 1
ATOM 848 C CA . ILE A 1 105 ? -16.805 16.314 17.357 1.00 94.56 105 ILE A CA 1
ATOM 849 C C . ILE A 1 105 ? -15.800 16.215 18.506 1.00 94.56 105 ILE A C 1
ATOM 851 O O . ILE A 1 105 ? -16.198 16.280 19.661 1.00 94.56 105 ILE A O 1
ATOM 855 N N . TYR A 1 106 ? -14.502 16.165 18.206 1.00 93.00 106 TYR A N 1
ATOM 856 C CA . TYR A 1 106 ? -13.425 16.101 19.197 1.00 93.00 106 TYR A CA 1
ATOM 857 C C . TYR A 1 106 ? -13.512 17.214 20.255 1.00 93.00 106 TYR A C 1
ATOM 859 O O . TYR A 1 106 ? -13.271 16.969 21.435 1.00 93.00 106 TYR A O 1
ATOM 867 N N . GLN A 1 107 ? -13.877 18.435 19.849 1.00 91.38 107 GLN A N 1
ATOM 868 C CA . GLN A 1 107 ? -14.015 19.581 20.756 1.00 91.38 107 GLN A CA 1
ATOM 869 C C . GLN A 1 107 ? -15.276 19.537 21.627 1.00 91.38 107 GLN A C 1
ATOM 871 O O . GLN A 1 107 ? -15.278 20.112 22.711 1.00 91.38 107 GLN A O 1
ATOM 876 N N . ASN A 1 108 ? -16.343 18.889 21.155 1.00 92.56 108 ASN A N 1
ATOM 877 C CA . ASN A 1 108 ? -17.674 18.979 21.763 1.00 92.56 108 ASN A CA 1
ATOM 878 C C . ASN A 1 108 ? -18.203 17.641 22.301 1.00 92.56 108 ASN A C 1
ATOM 880 O O . ASN A 1 108 ? -19.299 17.607 22.862 1.00 92.56 108 ASN A O 1
ATOM 884 N N . MET A 1 109 ? -17.463 16.543 22.117 1.00 92.88 109 MET A N 1
ATOM 885 C CA . MET A 1 109 ? -17.894 15.207 22.517 1.00 92.88 109 MET A CA 1
ATOM 886 C C . MET A 1 109 ? -18.089 15.120 24.032 1.00 92.88 109 MET A C 1
ATOM 888 O O . MET A 1 109 ? -17.195 15.443 24.812 1.00 92.88 109 MET A O 1
ATOM 892 N N . ASN A 1 110 ? -19.268 14.668 24.447 1.00 92.12 110 ASN A N 1
ATOM 893 C CA . ASN A 1 110 ? -19.634 14.514 25.855 1.00 92.12 110 ASN A CA 1
ATOM 894 C C . ASN A 1 110 ? -20.447 13.243 26.142 1.00 92.12 110 ASN A C 1
ATOM 896 O O . ASN A 1 110 ? -20.762 12.961 27.298 1.00 92.12 110 ASN A O 1
ATOM 900 N N . ASN A 1 111 ? -20.785 12.474 25.105 1.00 89.94 111 ASN A N 1
ATOM 901 C CA . ASN A 1 111 ? -21.634 11.298 25.212 1.00 89.94 111 ASN A CA 1
ATOM 902 C C . ASN A 1 111 ? -21.147 10.144 24.322 1.00 89.94 111 ASN A C 1
ATOM 904 O O . ASN A 1 111 ? -20.238 10.288 23.502 1.00 89.94 111 ASN A O 1
ATOM 908 N N . LEU A 1 112 ? -21.763 8.977 24.518 1.00 88.94 112 LEU A N 1
ATOM 909 C CA . LEU A 1 112 ? -21.393 7.741 23.835 1.00 88.94 112 LEU A CA 1
ATOM 910 C C . LEU A 1 112 ? -21.631 7.804 22.320 1.00 88.94 112 LEU A C 1
ATOM 912 O O . LEU A 1 112 ? -20.801 7.316 21.562 1.00 88.94 112 LEU A O 1
ATOM 916 N N . GLU A 1 113 ? -22.730 8.405 21.870 1.00 89.69 113 GLU A N 1
ATOM 917 C CA . GLU A 1 113 ? -23.071 8.491 20.445 1.00 89.69 113 GLU A CA 1
ATOM 918 C C . GLU A 1 113 ? -22.031 9.313 19.674 1.00 89.69 113 GLU A C 1
ATOM 920 O O . GLU A 1 113 ? -21.514 8.862 18.655 1.00 89.69 113 GLU A O 1
ATOM 925 N N . GLN A 1 114 ? -21.624 10.457 20.227 1.00 92.81 114 GLN A N 1
ATOM 926 C CA . GLN A 1 114 ? -20.564 11.292 19.659 1.00 92.81 114 GLN A CA 1
ATOM 927 C C . GLN A 1 114 ? -19.204 10.584 19.638 1.00 92.81 114 GLN A C 1
ATOM 929 O O . GLN A 1 114 ? -18.438 10.767 18.696 1.00 92.81 114 GLN A O 1
ATOM 934 N N . LEU A 1 115 ? -18.894 9.757 20.644 1.00 91.56 115 LEU A N 1
ATOM 935 C CA . LEU A 1 115 ? -17.675 8.941 20.646 1.00 91.56 115 LEU A CA 1
ATOM 936 C C . LEU A 1 115 ? -17.693 7.865 19.555 1.00 91.56 115 LEU A C 1
ATOM 938 O O . LEU A 1 115 ? -16.666 7.625 18.916 1.00 91.56 115 LEU A O 1
ATOM 942 N N . ARG A 1 116 ? -18.845 7.225 19.329 1.00 91.81 116 ARG A N 1
ATOM 943 C CA . ARG A 1 116 ? -19.014 6.249 18.245 1.00 91.81 116 ARG A CA 1
ATOM 944 C C . ARG A 1 116 ? -18.892 6.921 16.880 1.00 91.81 116 ARG A C 1
ATOM 946 O O . ARG A 1 116 ? -18.144 6.422 16.045 1.00 91.81 116 ARG A O 1
ATOM 953 N N . ASP A 1 117 ? -19.544 8.069 16.686 1.00 93.25 117 ASP A N 1
ATOM 954 C CA . ASP A 1 117 ? -19.433 8.866 15.456 1.00 93.25 117 ASP A CA 1
ATOM 955 C C . ASP A 1 117 ? -17.982 9.310 15.212 1.00 93.25 117 ASP A C 1
ATOM 957 O O . ASP A 1 117 ? -17.444 9.109 14.127 1.00 93.25 117 ASP A O 1
ATOM 961 N N . TYR A 1 118 ? -17.290 9.799 16.248 1.00 95.44 118 TYR A N 1
ATOM 962 C CA . TYR A 1 118 ? -15.865 10.126 16.175 1.00 95.44 118 TYR A CA 1
ATOM 963 C C . TYR A 1 118 ? -15.021 8.937 15.695 1.00 95.44 118 TYR A C 1
ATOM 965 O O . TYR A 1 118 ? -14.274 9.066 14.726 1.00 95.44 118 TYR A O 1
ATOM 973 N N . CYS A 1 119 ? -15.147 7.773 16.340 1.00 93.94 119 CYS A N 1
ATOM 974 C CA . CYS A 1 119 ? -14.367 6.591 15.969 1.00 93.94 119 CYS A CA 1
ATOM 975 C C . CYS A 1 119 ? -14.680 6.132 14.540 1.00 93.94 119 CYS A C 1
ATOM 977 O O . CYS A 1 119 ? -13.759 5.856 13.772 1.00 93.94 119 CYS A O 1
ATOM 979 N N . SER A 1 120 ? -15.965 6.100 14.177 1.00 94.25 120 SER A N 1
ATOM 980 C CA . SER A 1 120 ? -16.437 5.732 12.842 1.00 94.25 120 SER A CA 1
ATOM 981 C C . SER A 1 120 ? -15.809 6.608 11.756 1.00 94.25 120 SER A C 1
ATOM 983 O O . SER A 1 120 ? -15.223 6.103 10.798 1.00 94.25 120 SER A O 1
ATOM 985 N N . ARG A 1 121 ? -15.822 7.927 11.962 1.00 95.75 121 ARG A N 1
ATOM 986 C CA . ARG A 1 121 ? -15.254 8.897 11.023 1.00 95.75 121 ARG A CA 1
ATOM 987 C C . ARG A 1 121 ? -13.740 8.804 10.902 1.00 95.75 121 ARG A C 1
ATOM 989 O O . ARG A 1 121 ? -13.204 8.980 9.811 1.00 95.75 121 ARG A O 1
ATOM 996 N N . VAL A 1 122 ? -13.025 8.501 11.988 1.00 96.25 122 VAL A N 1
ATOM 997 C CA . VAL A 1 122 ? -11.571 8.283 11.897 1.00 96.25 122 VAL A CA 1
ATOM 998 C C . VAL A 1 122 ? -11.252 6.986 11.140 1.00 96.25 122 VAL A C 1
ATOM 1000 O O . VAL A 1 122 ? -10.288 6.957 10.375 1.00 96.25 122 VAL A O 1
ATOM 1003 N N . VAL A 1 123 ? -12.067 5.932 11.275 1.00 94.44 123 VAL A N 1
ATOM 1004 C CA . VAL A 1 123 ? -11.943 4.715 10.444 1.00 94.44 123 VAL A CA 1
ATOM 1005 C C . VAL A 1 123 ? -12.138 5.046 8.961 1.00 94.44 123 VAL A C 1
ATOM 1007 O O . VAL A 1 123 ? -11.340 4.602 8.128 1.00 94.44 123 VAL A O 1
ATOM 1010 N N . ASP A 1 124 ? -13.141 5.859 8.623 1.00 94.94 124 ASP A N 1
ATOM 1011 C CA . ASP A 1 124 ? -13.376 6.306 7.244 1.00 94.94 124 ASP A CA 1
ATOM 1012 C C . ASP A 1 124 ? -12.216 7.160 6.717 1.00 94.94 124 ASP A C 1
ATOM 1014 O O . ASP A 1 124 ? -11.725 6.913 5.616 1.00 94.94 124 ASP A O 1
ATOM 1018 N N . PHE A 1 125 ? -11.697 8.087 7.528 1.00 97.31 125 PHE A N 1
ATOM 1019 C CA . PHE A 1 125 ? -10.508 8.880 7.202 1.00 97.31 125 PHE A CA 1
ATOM 1020 C C . PHE A 1 125 ? -9.307 7.985 6.858 1.00 97.31 125 PHE A C 1
ATOM 1022 O O . PHE A 1 125 ? -8.660 8.170 5.829 1.00 97.31 125 PHE A O 1
ATOM 1029 N N . VAL A 1 126 ? -9.005 6.990 7.698 1.00 95.62 126 VAL A N 1
ATOM 1030 C CA . VAL A 1 126 ? -7.880 6.063 7.486 1.00 95.62 126 VAL A CA 1
ATOM 1031 C C . VAL A 1 126 ? -8.083 5.220 6.221 1.00 95.62 126 VAL A C 1
ATOM 1033 O O . VAL A 1 126 ? -7.124 4.938 5.491 1.00 95.62 126 VAL A O 1
ATOM 1036 N N . SER A 1 127 ? -9.328 4.840 5.938 1.00 94.25 127 SER A N 1
ATOM 1037 C CA . SER A 1 127 ? -9.698 4.090 4.736 1.00 94.25 127 SER A CA 1
ATOM 1038 C C . SER A 1 127 ? -9.519 4.933 3.468 1.00 94.25 127 SER A C 1
ATOM 1040 O O . SER A 1 127 ? -8.911 4.468 2.504 1.00 94.25 127 SER A O 1
ATOM 1042 N N . ASP A 1 128 ? -9.944 6.197 3.492 1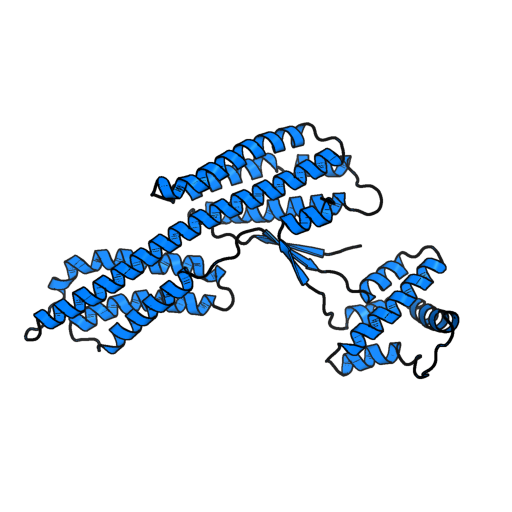.00 96.31 128 ASP A N 1
ATOM 1043 C CA . ASP A 1 128 ? -9.766 7.144 2.387 1.00 96.31 128 ASP A CA 1
ATOM 1044 C C . ASP A 1 128 ? -8.280 7.432 2.110 1.00 96.31 128 ASP A C 1
ATOM 1046 O O . ASP A 1 128 ? -7.847 7.432 0.956 1.00 96.31 128 ASP A O 1
ATOM 1050 N N . VAL A 1 129 ? -7.461 7.604 3.155 1.00 97.00 129 VAL A N 1
ATOM 1051 C CA . VAL A 1 129 ? -6.001 7.754 3.004 1.00 97.00 129 VAL A CA 1
ATOM 1052 C C . VAL A 1 129 ? -5.390 6.511 2.354 1.00 97.00 129 VAL A C 1
ATOM 1054 O O . VAL A 1 129 ? -4.562 6.620 1.450 1.00 97.00 129 VAL A O 1
ATOM 1057 N N . SER A 1 130 ? -5.829 5.316 2.758 1.00 94.88 130 SER A N 1
ATOM 1058 C CA . SER A 1 130 ? -5.365 4.058 2.157 1.00 94.88 130 SER A CA 1
ATOM 1059 C C . SER A 1 130 ? -5.719 3.964 0.668 1.00 94.88 130 SER A C 1
ATOM 1061 O O . SER A 1 130 ? -4.935 3.435 -0.121 1.00 94.88 130 SER A O 1
ATOM 1063 N N . GLN A 1 131 ? -6.863 4.523 0.262 1.00 94.88 131 GLN A N 1
ATOM 1064 C CA . GLN A 1 131 ? -7.263 4.594 -1.142 1.00 94.88 131 GLN A CA 1
ATOM 1065 C C . GLN A 1 131 ? -6.397 5.573 -1.953 1.00 94.88 131 GLN A C 1
ATOM 1067 O O . GLN A 1 131 ? -6.077 5.279 -3.106 1.00 94.88 131 GLN A O 1
ATOM 1072 N N . ILE A 1 132 ? -5.960 6.696 -1.369 1.00 96.38 132 ILE A N 1
ATOM 1073 C CA . ILE A 1 132 ? -4.978 7.590 -2.014 1.00 96.38 132 ILE A CA 1
ATOM 1074 C C . ILE A 1 132 ? -3.672 6.836 -2.277 1.00 96.38 132 ILE A C 1
ATOM 1076 O O . ILE A 1 132 ? -3.184 6.844 -3.407 1.00 96.38 132 ILE A O 1
ATOM 1080 N N . LEU A 1 133 ? -3.143 6.135 -1.270 1.00 94.38 133 LEU A N 1
ATOM 1081 C CA . LEU A 1 133 ? -1.912 5.347 -1.413 1.00 94.38 133 LEU A CA 1
ATOM 1082 C C . LEU A 1 133 ? -2.044 4.273 -2.499 1.00 94.38 133 LEU A C 1
ATOM 1084 O O . LEU A 1 133 ? -1.129 4.089 -3.301 1.00 94.38 133 LEU A O 1
ATOM 1088 N N . LYS A 1 134 ? -3.209 3.617 -2.584 1.00 93.50 134 LYS A N 1
ATOM 1089 C CA . LYS A 1 134 ? -3.521 2.670 -3.662 1.00 93.50 134 LYS A CA 1
ATOM 1090 C C . LYS A 1 134 ? -3.446 3.329 -5.038 1.00 93.50 134 LYS A C 1
ATOM 1092 O O . LYS A 1 134 ? -2.834 2.775 -5.947 1.00 93.50 134 LYS A O 1
ATOM 1097 N N . ASN A 1 135 ? -4.055 4.500 -5.208 1.00 94.06 135 ASN A N 1
ATOM 1098 C CA . ASN A 1 135 ? -4.051 5.203 -6.491 1.00 94.06 135 ASN A CA 1
ATOM 1099 C C . ASN A 1 135 ? -2.628 5.599 -6.921 1.00 94.06 135 ASN A C 1
ATOM 1101 O O . ASN A 1 135 ? -2.273 5.427 -8.088 1.00 94.06 135 ASN A O 1
ATOM 1105 N N . VAL A 1 136 ? -1.812 6.093 -5.985 1.00 93.75 136 VAL A N 1
ATOM 1106 C CA . VAL A 1 136 ? -0.417 6.485 -6.251 1.00 93.75 136 VAL A CA 1
ATOM 1107 C C . VAL A 1 136 ? 0.437 5.264 -6.600 1.00 93.75 136 VAL A C 1
ATOM 1109 O O . VAL A 1 136 ? 1.181 5.294 -7.579 1.00 93.75 136 VAL A O 1
ATOM 1112 N N . ASP A 1 137 ? 0.283 4.151 -5.878 1.00 92.44 137 ASP A N 1
ATOM 1113 C CA . ASP A 1 137 ? 0.973 2.900 -6.208 1.00 92.44 137 ASP A CA 1
ATOM 1114 C C . ASP A 1 137 ? 0.587 2.372 -7.592 1.00 92.44 137 ASP A C 1
ATOM 1116 O O . ASP A 1 137 ? 1.465 2.042 -8.388 1.00 92.44 137 ASP A O 1
ATOM 1120 N N . LEU A 1 138 ? -0.705 2.364 -7.930 1.00 92.12 138 LEU A N 1
ATOM 1121 C CA . LEU A 1 138 ? -1.174 1.955 -9.256 1.00 92.12 138 LEU A CA 1
ATOM 1122 C C . LEU A 1 138 ? -0.585 2.831 -10.368 1.00 92.12 138 LEU A C 1
ATOM 1124 O O . LEU A 1 138 ? -0.235 2.315 -11.431 1.00 92.12 138 LEU A O 1
ATOM 1128 N N . TRP A 1 139 ? -0.449 4.137 -10.135 1.00 93.25 139 TRP A N 1
ATOM 1129 C CA . TRP A 1 139 ? 0.205 5.039 -11.079 1.00 93.25 139 TRP A CA 1
ATOM 1130 C C . TRP A 1 139 ? 1.692 4.702 -11.258 1.00 93.25 139 TRP A C 1
ATOM 1132 O O . TRP A 1 139 ? 2.147 4.539 -12.392 1.00 93.25 139 TRP A O 1
ATOM 1142 N N . ASN A 1 140 ? 2.430 4.483 -10.165 1.00 92.12 140 ASN A N 1
ATOM 1143 C CA . ASN A 1 140 ? 3.831 4.061 -10.233 1.00 92.12 140 ASN A CA 1
ATOM 1144 C C . ASN A 1 140 ? 3.997 2.709 -10.950 1.00 92.12 140 ASN A C 1
ATOM 1146 O O . ASN A 1 140 ? 4.913 2.540 -11.757 1.00 92.12 140 ASN A O 1
ATOM 1150 N N . CYS A 1 141 ? 3.072 1.766 -10.748 1.00 93.44 141 CYS A N 1
ATOM 1151 C CA . CYS A 1 141 ? 3.065 0.484 -11.457 1.00 93.44 141 CYS A CA 1
ATOM 1152 C C . CYS A 1 141 ? 2.873 0.655 -12.960 1.00 93.44 141 CYS A C 1
ATOM 1154 O O . CYS A 1 141 ? 3.600 0.042 -13.740 1.00 93.44 141 CYS A O 1
ATOM 1156 N N . LYS A 1 142 ? 1.933 1.512 -13.380 1.00 92.88 142 LYS A N 1
ATOM 1157 C CA . LYS A 1 142 ? 1.747 1.850 -14.799 1.00 92.88 142 LYS A CA 1
ATOM 1158 C C . LYS A 1 142 ? 3.023 2.452 -15.393 1.00 92.88 142 LYS A C 1
ATOM 1160 O O . LYS A 1 142 ? 3.421 2.061 -16.489 1.00 92.88 142 LYS A O 1
ATOM 1165 N N . GLY A 1 143 ? 3.689 3.348 -14.661 1.00 92.69 143 GLY A N 1
ATOM 1166 C CA . GLY A 1 143 ? 4.975 3.924 -15.059 1.00 92.69 143 GLY A CA 1
ATOM 1167 C C . GLY A 1 143 ? 6.068 2.865 -15.238 1.00 92.69 143 GLY A C 1
ATOM 1168 O O . GLY A 1 143 ? 6.715 2.812 -16.284 1.00 92.69 143 GLY A O 1
ATOM 1169 N N . ALA A 1 144 ? 6.223 1.967 -14.263 1.00 94.62 144 ALA A N 1
ATOM 1170 C CA . ALA A 1 144 ? 7.193 0.877 -14.318 1.00 94.62 144 ALA A CA 1
ATOM 1171 C C . ALA A 1 144 ? 6.907 -0.118 -15.459 1.00 94.62 144 ALA A C 1
ATOM 1173 O O . ALA A 1 144 ? 7.832 -0.534 -16.153 1.00 94.62 144 ALA A O 1
ATOM 1174 N N . ILE A 1 145 ? 5.638 -0.447 -15.722 1.00 96.44 145 ILE A N 1
ATOM 1175 C CA . ILE A 1 145 ? 5.246 -1.278 -16.873 1.00 96.44 145 ILE A CA 1
ATOM 1176 C C . ILE A 1 145 ? 5.585 -0.566 -18.190 1.00 96.44 145 ILE A C 1
ATOM 1178 O O . ILE A 1 145 ? 6.173 -1.176 -19.079 1.00 96.44 145 ILE A O 1
ATOM 1182 N N . SER A 1 146 ? 5.323 0.741 -18.297 1.00 95.69 146 SER A N 1
ATOM 1183 C CA . SER A 1 146 ? 5.723 1.514 -19.480 1.00 95.69 146 SER A CA 1
ATOM 1184 C C . SER A 1 146 ? 7.239 1.482 -19.713 1.00 95.69 146 SER A C 1
ATOM 1186 O O . SER A 1 146 ? 7.705 1.425 -20.852 1.00 95.69 146 SER A O 1
ATOM 1188 N N . TYR A 1 147 ? 8.031 1.496 -18.642 1.00 96.31 147 TYR A N 1
ATOM 1189 C CA . TYR A 1 147 ? 9.482 1.332 -18.712 1.00 96.31 147 TYR A CA 1
ATOM 1190 C C . TYR A 1 147 ? 9.899 -0.071 -19.154 1.00 96.31 147 TYR A C 1
ATOM 1192 O O . TYR A 1 147 ? 10.782 -0.187 -20.002 1.00 96.31 147 TYR A O 1
ATOM 1200 N N . ILE A 1 148 ? 9.227 -1.118 -18.677 1.00 97.38 148 ILE A N 1
ATOM 1201 C CA . ILE A 1 148 ? 9.426 -2.489 -19.163 1.00 97.38 148 ILE A CA 1
ATOM 1202 C C . ILE A 1 148 ? 9.161 -2.579 -20.674 1.00 97.38 148 ILE A C 1
ATOM 1204 O O . ILE A 1 148 ? 9.974 -3.145 -21.406 1.00 97.38 148 ILE A O 1
ATOM 1208 N N . ASP A 1 149 ? 8.093 -1.957 -21.175 1.00 96.88 149 ASP A N 1
ATOM 1209 C CA . ASP A 1 149 ? 7.789 -1.941 -22.612 1.00 96.88 149 ASP A CA 1
ATOM 1210 C C . ASP A 1 149 ? 8.862 -1.215 -23.431 1.00 96.88 149 ASP A C 1
ATOM 1212 O O . ASP A 1 149 ? 9.262 -1.685 -24.501 1.00 96.88 149 ASP A O 1
ATOM 1216 N N . LYS A 1 150 ? 9.408 -0.111 -22.905 1.00 95.44 150 LYS A N 1
ATOM 1217 C CA . LYS A 1 150 ? 10.563 0.560 -23.521 1.00 95.44 150 LYS A CA 1
ATOM 1218 C C . LYS A 1 150 ? 11.789 -0.351 -23.553 1.00 95.44 150 LYS A C 1
ATOM 1220 O O . LYS A 1 150 ? 12.472 -0.386 -24.573 1.00 95.44 150 LYS A O 1
ATOM 1225 N N . LEU A 1 151 ? 12.062 -1.118 -22.495 1.00 95.62 151 LEU A N 1
ATOM 1226 C CA . LEU A 1 151 ? 13.174 -2.079 -22.472 1.00 95.62 151 LEU A CA 1
ATOM 1227 C C . LEU A 1 151 ? 12.984 -3.208 -23.493 1.00 95.62 151 LEU A C 1
ATOM 1229 O O . LEU A 1 151 ? 13.938 -3.582 -24.175 1.00 95.62 151 LEU A O 1
ATOM 1233 N N . ARG A 1 152 ? 11.755 -3.698 -23.691 1.00 96.19 152 ARG A N 1
ATOM 1234 C CA . ARG A 1 152 ? 11.452 -4.657 -24.771 1.00 96.19 152 ARG A CA 1
ATOM 1235 C C . ARG A 1 152 ? 11.724 -4.064 -26.151 1.00 96.19 152 ARG A C 1
ATOM 1237 O O . ARG A 1 152 ? 12.286 -4.745 -27.013 1.00 96.19 152 ARG A O 1
ATOM 1244 N N . LEU A 1 153 ? 11.360 -2.798 -26.355 1.00 94.12 153 LEU A N 1
ATOM 1245 C CA . LEU A 1 153 ? 11.678 -2.085 -27.589 1.00 94.12 153 LEU A CA 1
ATOM 1246 C C . LEU A 1 153 ? 13.196 -1.940 -27.767 1.00 94.12 153 LEU A C 1
ATOM 1248 O O . LEU A 1 153 ? 13.692 -2.198 -28.859 1.00 94.12 153 LEU A O 1
ATOM 1252 N N . TYR A 1 154 ? 13.942 -1.626 -26.702 1.00 92.06 154 TYR A N 1
ATOM 1253 C CA . TYR A 1 154 ? 15.409 -1.597 -26.731 1.00 92.06 154 TYR A CA 1
ATOM 1254 C C . TYR A 1 154 ? 16.011 -2.934 -27.168 1.00 92.06 154 TYR A C 1
ATOM 1256 O O . TYR A 1 154 ? 16.869 -2.940 -28.049 1.00 92.06 154 TYR A O 1
ATOM 1264 N N . ILE A 1 155 ? 15.540 -4.062 -26.622 1.00 94.25 155 ILE A N 1
ATOM 1265 C CA . ILE A 1 155 ? 15.981 -5.399 -27.054 1.00 94.25 155 ILE A CA 1
ATOM 1266 C C . ILE A 1 155 ? 15.767 -5.564 -28.561 1.00 94.25 155 ILE A C 1
ATOM 1268 O O . ILE A 1 155 ? 16.692 -5.949 -29.277 1.00 94.25 155 ILE A O 1
ATOM 1272 N N . LYS A 1 156 ? 14.564 -5.246 -29.056 1.00 94.38 156 LYS A N 1
ATOM 1273 C CA . LYS A 1 156 ? 14.232 -5.363 -30.482 1.00 94.38 156 LYS A CA 1
ATOM 1274 C C . LYS A 1 156 ? 15.169 -4.516 -31.348 1.00 94.38 156 LYS A C 1
ATOM 1276 O O . LYS A 1 156 ? 15.772 -5.051 -32.276 1.00 94.38 156 LYS A O 1
ATOM 1281 N N . THR A 1 157 ? 15.341 -3.241 -31.005 1.00 91.62 157 THR A N 1
ATOM 1282 C CA . THR A 1 157 ? 16.207 -2.304 -31.733 1.00 91.62 157 THR A CA 1
ATOM 1283 C C . THR A 1 157 ? 17.661 -2.775 -31.758 1.00 91.62 157 THR A C 1
ATOM 1285 O O . THR A 1 157 ? 18.302 -2.743 -32.804 1.00 91.62 157 THR A O 1
ATOM 1288 N N . MET A 1 158 ? 18.185 -3.267 -30.634 1.00 91.06 158 MET A N 1
ATOM 1289 C CA . MET A 1 158 ? 19.565 -3.758 -30.528 1.00 91.06 158 MET A CA 1
ATOM 1290 C C . MET A 1 158 ? 19.795 -5.036 -31.348 1.00 91.06 158 MET A C 1
ATOM 1292 O O . MET A 1 158 ? 20.827 -5.182 -32.003 1.00 91.06 158 MET A O 1
ATOM 1296 N N . VAL A 1 159 ? 18.814 -5.944 -31.379 1.00 91.38 159 VAL A N 1
ATOM 1297 C CA . VAL A 1 159 ? 18.859 -7.151 -32.220 1.00 91.38 159 VAL A CA 1
ATOM 1298 C C . VAL A 1 159 ? 18.792 -6.799 -33.709 1.00 91.38 159 VAL A C 1
ATOM 1300 O O . VAL A 1 159 ? 19.518 -7.384 -34.512 1.00 91.38 159 VAL A O 1
ATOM 1303 N N . GLU A 1 160 ? 17.938 -5.852 -34.100 1.00 92.25 160 GLU A N 1
ATOM 1304 C CA . GLU A 1 160 ? 17.857 -5.363 -35.483 1.00 92.25 160 GLU A CA 1
ATOM 1305 C C . GLU A 1 160 ? 19.147 -4.658 -35.908 1.00 92.25 160 GLU A C 1
ATOM 1307 O O . GLU A 1 160 ? 19.651 -4.912 -37.002 1.00 92.25 160 GLU A O 1
ATOM 1312 N N . TYR A 1 161 ? 19.734 -3.853 -35.021 1.00 90.88 161 TYR A N 1
ATOM 1313 C CA . TYR A 1 161 ? 21.024 -3.212 -35.249 1.00 90.88 161 TYR A CA 1
ATOM 1314 C C . TYR A 1 161 ? 22.142 -4.240 -35.467 1.00 90.88 161 TYR A C 1
ATOM 1316 O O . TYR A 1 161 ? 22.905 -4.114 -36.425 1.00 90.88 161 TYR A O 1
ATOM 1324 N N . LEU A 1 162 ? 22.214 -5.297 -34.650 1.00 91.19 162 LEU A N 1
ATOM 1325 C CA . LEU A 1 162 ? 23.174 -6.385 -34.857 1.00 91.19 162 LEU A CA 1
ATOM 1326 C C . LEU A 1 162 ? 22.982 -7.062 -36.224 1.00 91.19 162 LEU A C 1
ATOM 1328 O O . LEU A 1 162 ? 23.957 -7.281 -36.941 1.00 91.19 162 LEU A O 1
ATOM 1332 N N . LYS A 1 163 ? 21.733 -7.352 -36.616 1.00 90.75 163 LYS A N 1
ATOM 1333 C CA . LYS A 1 163 ? 21.413 -7.952 -37.925 1.00 90.75 163 LYS A CA 1
ATOM 1334 C C . LYS A 1 163 ? 21.817 -7.053 -39.091 1.00 90.75 163 LYS A C 1
ATOM 1336 O O . LYS A 1 163 ? 22.411 -7.538 -40.043 1.00 90.75 163 LYS A O 1
ATOM 1341 N N . ALA A 1 164 ? 21.543 -5.752 -39.010 1.00 90.56 164 ALA A N 1
ATOM 1342 C CA . ALA A 1 164 ? 21.924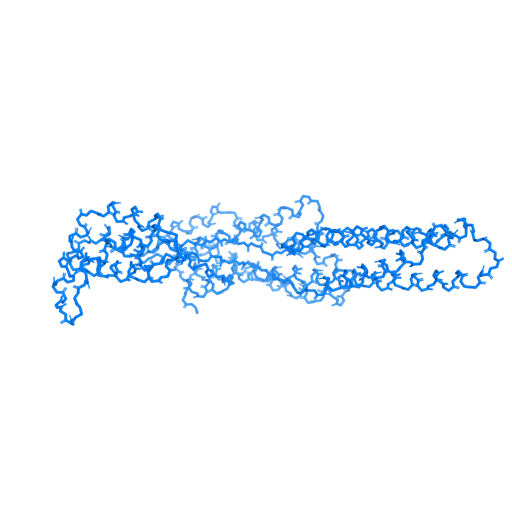 -4.790 -40.045 1.00 90.56 164 ALA A CA 1
ATOM 1343 C C . ALA A 1 164 ? 23.450 -4.665 -40.218 1.00 90.56 164 ALA A C 1
ATOM 1345 O O . ALA A 1 164 ? 23.922 -4.209 -41.255 1.00 90.56 164 ALA A O 1
ATOM 1346 N N . ASN A 1 165 ? 24.222 -5.088 -39.213 1.00 90.44 165 ASN A N 1
ATOM 1347 C CA . ASN A 1 165 ? 25.680 -5.043 -39.200 1.00 90.44 165 ASN A CA 1
ATOM 1348 C C . ASN A 1 165 ? 26.318 -6.448 -39.214 1.00 90.44 165 ASN A C 1
ATOM 1350 O O . ASN A 1 165 ? 27.492 -6.588 -38.863 1.00 90.44 165 ASN A O 1
ATOM 1354 N N . SER A 1 166 ? 25.578 -7.485 -39.636 1.00 81.81 166 SER A N 1
ATOM 1355 C CA . SER A 1 166 ? 26.058 -8.869 -39.731 1.00 81.81 166 SER A CA 1
ATOM 1356 C C . SER A 1 166 ? 27.150 -8.993 -40.802 1.00 81.81 166 SER A C 1
ATOM 1358 O O . SER A 1 166 ? 26.881 -9.246 -41.972 1.00 81.81 166 SER A O 1
ATOM 1360 N N . GLY A 1 167 ? 28.396 -8.740 -40.425 1.00 81.06 167 GLY A N 1
ATOM 1361 C CA . GLY A 1 167 ? 29.520 -8.673 -41.363 1.00 81.06 167 GLY A CA 1
ATOM 1362 C C . GLY A 1 167 ? 30.632 -7.739 -40.908 1.00 81.06 167 GLY A C 1
ATOM 1363 O O . GLY A 1 167 ? 31.742 -7.814 -41.427 1.00 81.06 167 GLY A O 1
ATOM 1364 N N . ARG A 1 168 ? 30.375 -6.903 -39.895 1.00 88.88 168 ARG A N 1
ATOM 1365 C CA . ARG A 1 168 ? 31.410 -6.125 -39.215 1.00 88.88 168 ARG A CA 1
ATOM 1366 C C . ARG A 1 168 ? 31.357 -6.327 -37.709 1.00 88.88 168 ARG A C 1
ATOM 1368 O O . ARG A 1 168 ? 30.314 -6.624 -37.135 1.00 88.88 168 ARG A O 1
ATOM 1375 N N . LYS A 1 169 ? 32.500 -6.112 -37.062 1.00 85.88 169 LYS A N 1
ATOM 1376 C CA . LYS A 1 169 ? 32.580 -6.049 -35.606 1.00 85.88 169 LYS A CA 1
ATOM 1377 C C . LYS A 1 169 ? 32.051 -4.692 -35.138 1.00 85.88 169 LYS A C 1
ATOM 1379 O O . LYS A 1 169 ? 32.606 -3.661 -35.512 1.00 85.88 169 LYS A O 1
ATOM 1384 N N . ILE A 1 170 ? 30.994 -4.709 -34.335 1.00 87.88 170 ILE A N 1
ATOM 1385 C CA . ILE A 1 170 ? 30.464 -3.520 -33.658 1.00 87.88 170 ILE A CA 1
ATOM 1386 C C . ILE A 1 170 ? 31.409 -3.164 -32.506 1.00 87.88 170 ILE A C 1
ATOM 1388 O O . ILE A 1 170 ? 31.861 -4.053 -31.778 1.00 87.88 170 ILE A O 1
ATOM 1392 N N . ILE A 1 171 ? 31.719 -1.878 -32.333 1.00 85.69 171 ILE A N 1
ATOM 1393 C CA . ILE A 1 171 ? 32.564 -1.398 -31.230 1.00 85.69 171 ILE A CA 1
ATOM 1394 C C . ILE A 1 171 ? 31.747 -0.634 -30.183 1.00 85.69 171 ILE A C 1
ATOM 1396 O O . ILE A 1 171 ? 30.732 -0.014 -30.485 1.00 85.69 171 ILE A O 1
ATOM 1400 N N . SER A 1 172 ? 32.207 -0.658 -28.928 1.00 81.94 172 SER A N 1
ATOM 1401 C CA . SER A 1 172 ? 31.459 -0.107 -27.784 1.00 81.94 172 SER A CA 1
ATOM 1402 C C . SER A 1 172 ? 31.086 1.368 -27.939 1.00 81.94 172 SER A C 1
ATOM 1404 O O . SER A 1 172 ? 30.025 1.772 -27.474 1.00 81.94 172 SER A O 1
ATOM 1406 N N . SER A 1 173 ? 31.928 2.176 -28.592 1.00 86.00 173 SER A N 1
ATOM 1407 C CA . SER A 1 173 ? 31.672 3.608 -28.785 1.00 86.00 173 SER A CA 1
ATOM 1408 C C . SER A 1 173 ? 30.397 3.893 -29.581 1.00 86.00 173 SER A C 1
ATOM 1410 O O . SER A 1 173 ? 29.783 4.933 -29.366 1.00 86.00 173 SER A O 1
ATOM 1412 N N . GLU A 1 174 ? 29.959 2.964 -30.435 1.00 83.81 174 GLU A N 1
ATOM 1413 C CA . GLU A 1 174 ? 28.723 3.084 -31.219 1.00 83.81 174 GLU A CA 1
ATOM 1414 C C . GLU A 1 174 ? 27.461 2.940 -30.357 1.00 83.81 174 GLU A C 1
ATOM 1416 O O . GLU A 1 174 ? 26.401 3.444 -30.717 1.00 83.81 174 GLU A O 1
ATOM 1421 N N . LEU A 1 175 ? 27.575 2.278 -29.203 1.00 83.19 175 LEU A N 1
ATOM 1422 C CA . LEU A 1 175 ? 26.460 2.003 -28.295 1.00 83.19 175 LEU A CA 1
ATOM 1423 C C . LEU A 1 175 ? 26.404 2.984 -27.109 1.00 83.19 175 LEU A C 1
ATOM 1425 O O . LEU A 1 175 ? 25.389 3.067 -26.410 1.00 83.19 175 LEU A O 1
ATOM 1429 N N . ASN A 1 176 ? 27.477 3.750 -26.889 1.00 81.38 176 ASN A N 1
ATOM 1430 C CA . ASN A 1 176 ? 27.638 4.643 -25.738 1.00 81.38 176 ASN A CA 1
ATOM 1431 C C . ASN A 1 176 ? 26.624 5.793 -25.698 1.00 81.38 176 ASN A C 1
ATOM 1433 O O . ASN A 1 176 ? 26.319 6.284 -24.618 1.00 81.38 176 ASN A O 1
ATOM 1437 N N . SER A 1 177 ? 26.092 6.226 -26.842 1.00 78.19 177 SER A N 1
ATOM 1438 C CA . SER A 1 177 ? 25.077 7.289 -26.893 1.00 78.19 177 SER A CA 1
ATOM 1439 C C . SER A 1 177 ? 23.702 6.825 -26.406 1.00 78.19 177 SER A C 1
ATOM 1441 O O . SER A 1 177 ? 22.904 7.640 -25.954 1.00 78.19 177 SER A O 1
ATOM 1443 N N . VAL A 1 178 ? 23.426 5.519 -26.473 1.00 76.81 178 VAL A N 1
ATOM 1444 C CA . VAL A 1 178 ? 22.114 4.931 -26.162 1.00 76.81 178 VAL A CA 1
ATOM 1445 C C . VAL A 1 178 ? 22.086 4.321 -24.755 1.00 76.81 178 VAL A C 1
ATOM 1447 O O . VAL A 1 178 ? 21.040 4.300 -24.106 1.00 76.81 178 VAL A O 1
ATOM 1450 N N . ARG A 1 179 ? 23.244 3.861 -24.262 1.00 82.75 179 ARG A N 1
ATOM 1451 C CA . ARG A 1 179 ? 23.394 3.192 -22.959 1.00 82.75 179 ARG A CA 1
ATOM 1452 C C . ARG A 1 179 ? 22.881 4.001 -21.755 1.00 82.75 179 ARG A C 1
ATOM 1454 O O . ARG A 1 179 ? 22.105 3.426 -20.989 1.00 82.75 179 ARG A O 1
ATOM 1461 N N . PRO A 1 180 ? 23.189 5.306 -21.609 1.00 85.69 180 PRO A N 1
ATOM 1462 C CA . PRO A 1 180 ? 22.771 6.075 -20.436 1.00 85.69 180 PRO A CA 1
ATOM 1463 C C . PRO A 1 180 ? 21.250 6.165 -20.275 1.00 85.69 180 PRO A C 1
ATOM 1465 O O . PRO A 1 180 ? 20.738 6.137 -19.159 1.00 85.69 180 PRO A O 1
ATOM 1468 N N . THR A 1 181 ? 20.501 6.254 -21.380 1.00 83.81 181 THR A N 1
ATOM 1469 C CA . THR A 1 181 ? 19.036 6.349 -21.321 1.00 83.81 181 THR A CA 1
ATOM 1470 C C . THR A 1 181 ? 18.410 5.056 -20.811 1.00 83.81 181 THR A C 1
ATOM 1472 O O . THR A 1 181 ? 17.521 5.107 -19.962 1.00 83.81 181 THR A O 1
ATOM 1475 N N . GLY A 1 182 ? 18.871 3.894 -21.281 1.00 87.44 182 GLY A N 1
ATOM 1476 C CA . GLY A 1 182 ? 18.357 2.629 -20.765 1.00 87.44 182 GLY A CA 1
ATOM 1477 C C . GLY A 1 182 ? 18.850 2.322 -19.347 1.00 87.44 182 GLY A C 1
ATOM 1478 O O . GLY A 1 182 ? 18.071 1.772 -18.577 1.00 87.44 182 GLY A O 1
ATOM 1479 N N . ASP A 1 183 ? 20.042 2.782 -18.936 1.00 89.62 183 ASP A N 1
ATOM 1480 C CA . ASP A 1 183 ? 20.501 2.674 -17.539 1.00 89.62 183 ASP A CA 1
ATOM 1481 C C . ASP A 1 183 ? 19.540 3.381 -16.575 1.00 89.62 183 ASP A C 1
ATOM 1483 O O . ASP A 1 183 ? 19.201 2.846 -15.518 1.00 89.62 183 ASP A O 1
ATOM 1487 N N . VAL A 1 184 ? 19.058 4.575 -16.935 1.00 91.94 184 VAL A N 1
ATOM 1488 C CA . VAL A 1 184 ? 18.063 5.303 -16.131 1.00 91.94 184 VAL A CA 1
ATOM 1489 C C . VAL A 1 184 ? 16.771 4.493 -16.000 1.00 91.94 184 VAL A C 1
ATOM 1491 O O . VAL A 1 184 ? 16.237 4.360 -14.899 1.00 91.94 184 VAL A O 1
ATOM 1494 N N . ILE A 1 185 ? 16.288 3.912 -17.101 1.00 93.94 185 ILE A N 1
ATOM 1495 C CA . ILE A 1 185 ? 15.049 3.120 -17.130 1.00 93.94 185 ILE A CA 1
ATOM 1496 C C . ILE A 1 185 ? 15.195 1.844 -16.290 1.00 93.94 185 ILE A C 1
ATOM 1498 O O . ILE A 1 185 ? 14.337 1.545 -15.461 1.00 93.94 185 ILE A O 1
ATOM 1502 N N . VAL A 1 186 ? 16.294 1.113 -16.466 1.00 94.88 186 VAL A N 1
ATOM 1503 C CA . VAL A 1 186 ? 16.599 -0.117 -15.725 1.00 94.88 186 VAL A CA 1
ATOM 1504 C C . VAL A 1 186 ? 16.719 0.155 -14.235 1.00 94.88 186 VAL A C 1
ATOM 1506 O O . VAL A 1 186 ? 16.117 -0.560 -13.437 1.00 94.88 186 VAL A O 1
ATOM 1509 N N . ASN A 1 187 ? 17.449 1.203 -13.845 1.00 94.38 187 ASN A N 1
ATOM 1510 C CA . ASN A 1 187 ? 17.592 1.561 -12.438 1.00 94.38 187 ASN A CA 1
ATOM 1511 C C . ASN A 1 187 ? 16.253 1.993 -11.828 1.00 94.38 187 ASN A C 1
ATOM 1513 O O . ASN A 1 187 ? 15.981 1.648 -10.681 1.00 94.38 187 ASN A O 1
ATOM 1517 N N . ALA A 1 188 ? 15.393 2.685 -12.582 1.00 92.19 188 ALA A N 1
ATOM 1518 C CA . ALA A 1 188 ? 14.054 3.033 -12.117 1.00 92.19 188 ALA A CA 1
ATOM 1519 C C . ALA A 1 188 ? 13.191 1.784 -11.862 1.00 92.19 188 ALA A C 1
ATOM 1521 O O . ALA A 1 188 ? 12.597 1.670 -10.791 1.00 92.19 188 ALA A O 1
ATOM 1522 N N . VAL A 1 189 ? 13.166 0.823 -12.796 1.00 95.19 189 VAL A N 1
ATOM 1523 C CA . VAL A 1 189 ? 12.438 -0.449 -12.618 1.00 95.19 189 VAL A CA 1
ATOM 1524 C C . VAL A 1 189 ? 13.012 -1.244 -11.442 1.00 95.19 189 VAL A C 1
ATOM 1526 O O . VAL A 1 189 ? 12.255 -1.688 -10.581 1.00 95.19 189 VAL A O 1
ATOM 1529 N N . TYR A 1 190 ? 14.339 -1.366 -11.356 1.00 94.75 190 TYR A N 1
ATOM 1530 C CA . TYR A 1 190 ? 15.031 -2.066 -10.272 1.00 94.75 190 TYR A CA 1
ATOM 1531 C C . TYR A 1 190 ? 14.706 -1.466 -8.898 1.00 94.75 190 TYR A C 1
ATOM 1533 O O . TYR A 1 190 ? 14.276 -2.183 -7.995 1.00 94.75 190 TYR A O 1
ATOM 1541 N N . ASN A 1 191 ? 14.870 -0.150 -8.737 1.00 91.00 191 ASN A N 1
ATOM 1542 C CA . ASN A 1 191 ? 14.610 0.541 -7.474 1.00 91.00 191 ASN A CA 1
ATOM 1543 C C . ASN A 1 191 ? 13.134 0.437 -7.078 1.00 91.00 191 ASN A C 1
ATOM 1545 O O . ASN A 1 191 ? 12.823 0.210 -5.912 1.00 91.00 191 ASN A O 1
ATOM 1549 N N . PHE A 1 192 ? 12.219 0.556 -8.043 1.00 91.12 192 PHE A N 1
ATOM 1550 C CA . PHE A 1 192 ? 10.793 0.443 -7.760 1.00 91.12 192 PHE A CA 1
ATOM 1551 C C . PHE A 1 192 ? 10.413 -0.974 -7.321 1.00 91.12 192 PHE A C 1
ATOM 1553 O O . PHE A 1 192 ? 9.763 -1.154 -6.293 1.00 91.12 192 PHE A O 1
ATOM 1560 N N . MET A 1 193 ? 10.853 -1.995 -8.061 1.00 92.38 193 MET A N 1
ATOM 1561 C CA . MET A 1 193 ? 10.551 -3.387 -7.727 1.00 92.38 193 MET A CA 1
ATOM 1562 C C . MET A 1 193 ? 11.158 -3.812 -6.390 1.00 92.38 193 MET A C 1
ATOM 1564 O O . MET A 1 193 ? 10.474 -4.466 -5.607 1.00 92.38 193 MET A O 1
ATOM 1568 N N . THR A 1 194 ? 12.402 -3.421 -6.105 1.00 89.50 194 THR A N 1
ATOM 1569 C CA . THR A 1 194 ? 13.058 -3.725 -4.821 1.00 89.50 194 THR A CA 1
ATOM 1570 C C . THR A 1 194 ? 12.389 -2.988 -3.662 1.00 89.50 194 THR A C 1
ATOM 1572 O O . THR A 1 194 ? 12.093 -3.597 -2.641 1.00 89.50 194 THR A O 1
ATOM 1575 N N . SER A 1 195 ? 12.025 -1.712 -3.830 1.00 84.81 195 SER A N 1
ATOM 1576 C CA . SER A 1 195 ? 11.244 -0.977 -2.823 1.00 84.81 195 SER A CA 1
ATOM 1577 C C . SER A 1 195 ? 9.881 -1.624 -2.555 1.00 84.81 195 SER A C 1
ATOM 1579 O O . SER A 1 195 ? 9.375 -1.577 -1.433 1.00 84.81 195 SER A O 1
ATOM 1581 N N . ARG A 1 196 ? 9.269 -2.223 -3.581 1.00 85.94 196 ARG A N 1
ATOM 1582 C CA . ARG A 1 196 ? 7.958 -2.875 -3.504 1.00 85.94 196 ARG A CA 1
ATOM 1583 C C . ARG A 1 196 ? 8.041 -4.348 -3.080 1.00 85.94 196 ARG A C 1
ATOM 1585 O O . ARG A 1 196 ? 7.004 -4.932 -2.778 1.00 85.94 196 ARG A O 1
ATOM 1592 N N . SER A 1 197 ? 9.225 -4.967 -3.021 1.00 85.88 197 SER A N 1
ATOM 1593 C CA . SER A 1 197 ? 9.385 -6.424 -2.852 1.00 85.88 197 SER A CA 1
ATOM 1594 C C . SER A 1 197 ? 8.774 -6.956 -1.555 1.00 85.88 197 SER A C 1
ATOM 1596 O O . SER A 1 197 ? 8.123 -8.000 -1.560 1.00 85.88 197 SER A O 1
ATOM 1598 N N . SER A 1 198 ? 8.922 -6.204 -0.460 1.00 80.88 198 SER A N 1
ATOM 1599 C CA . SER A 1 198 ? 8.424 -6.560 0.878 1.00 80.88 198 SER A CA 1
ATOM 1600 C C . SER A 1 198 ? 6.904 -6.756 0.929 1.00 80.88 198 SER A C 1
ATOM 1602 O O . SER A 1 198 ? 6.371 -7.439 1.806 1.00 80.88 198 SER A O 1
ATOM 1604 N N . THR A 1 199 ? 6.182 -6.204 -0.048 1.00 80.50 199 THR A N 1
ATOM 1605 C CA . THR A 1 199 ? 4.729 -6.356 -0.154 1.00 80.50 199 THR A CA 1
ATOM 1606 C C . THR A 1 199 ? 4.291 -7.729 -0.668 1.00 80.50 199 THR A C 1
ATOM 1608 O O . THR A 1 199 ? 3.164 -8.148 -0.398 1.00 80.50 199 THR A O 1
ATOM 1611 N N . TYR A 1 200 ? 5.194 -8.475 -1.314 1.00 81.50 200 TYR A N 1
ATOM 1612 C CA . TYR A 1 200 ? 4.920 -9.782 -1.917 1.00 81.50 200 TYR A CA 1
ATOM 1613 C C . TYR A 1 200 ? 5.152 -10.977 -0.973 1.00 81.50 200 TYR A C 1
ATOM 1615 O O . TYR A 1 200 ? 4.972 -12.123 -1.383 1.00 81.50 200 TYR A O 1
ATOM 1623 N N . LYS A 1 201 ? 5.498 -10.738 0.302 1.00 82.19 201 LYS A N 1
ATOM 1624 C CA . LYS A 1 201 ? 5.638 -11.768 1.353 1.00 82.19 201 LYS A CA 1
ATOM 1625 C C . LYS A 1 201 ? 6.542 -12.935 0.915 1.00 82.19 201 LYS A C 1
ATOM 1627 O O . LYS A 1 201 ? 7.736 -12.753 0.734 1.00 82.19 201 LYS A O 1
ATOM 1632 N N . GLU A 1 202 ? 5.975 -14.126 0.720 1.00 84.56 202 GLU A N 1
ATOM 1633 C CA . GLU A 1 202 ? 6.685 -15.352 0.333 1.00 84.56 202 GLU A CA 1
ATOM 1634 C C . GLU A 1 202 ? 7.391 -15.235 -1.028 1.00 84.56 202 GLU A C 1
ATOM 1636 O O . GLU A 1 202 ? 8.343 -15.964 -1.303 1.00 84.56 202 GLU A O 1
ATOM 1641 N N . GLU A 1 203 ? 6.955 -14.306 -1.884 1.00 87.62 203 GLU A N 1
ATOM 1642 C CA . GLU A 1 203 ? 7.579 -14.043 -3.180 1.00 87.62 203 GLU A CA 1
ATOM 1643 C C . GLU A 1 203 ? 8.610 -12.901 -3.142 1.00 87.62 203 GLU A C 1
ATOM 1645 O O . GLU A 1 203 ? 9.221 -12.625 -4.171 1.00 87.62 203 GLU A O 1
ATOM 1650 N N . GLU A 1 204 ? 8.863 -12.264 -1.991 1.00 88.50 204 GLU A N 1
ATOM 1651 C CA . GLU A 1 204 ? 9.798 -11.131 -1.866 1.00 88.50 204 GLU A CA 1
ATOM 1652 C C . GLU A 1 204 ? 11.177 -11.439 -2.470 1.00 88.50 204 GLU A C 1
ATOM 1654 O O . GLU A 1 204 ? 11.694 -10.673 -3.287 1.00 88.50 204 GLU A O 1
ATOM 1659 N N . GLY A 1 205 ? 11.753 -12.596 -2.125 1.00 91.38 205 GLY A N 1
ATOM 1660 C CA . GLY A 1 205 ? 13.046 -13.025 -2.660 1.00 91.38 205 GLY A CA 1
ATOM 1661 C C . GLY A 1 205 ? 13.033 -13.200 -4.182 1.00 91.38 205 GLY A C 1
ATOM 1662 O O . GLY A 1 205 ? 13.999 -12.841 -4.852 1.00 91.38 205 GLY A O 1
ATOM 1663 N N . LYS A 1 206 ? 11.920 -13.684 -4.749 1.00 94.25 206 LYS A N 1
ATOM 1664 C CA . LYS A 1 206 ? 11.764 -13.859 -6.202 1.00 94.25 206 LYS A CA 1
ATOM 1665 C C . LYS A 1 206 ? 11.662 -12.514 -6.915 1.00 94.25 206 LYS A C 1
ATOM 1667 O O . LYS A 1 206 ? 12.313 -12.325 -7.936 1.00 94.25 206 LYS A O 1
ATOM 1672 N N . VAL A 1 207 ? 10.919 -11.562 -6.349 1.00 93.56 207 VAL A N 1
ATOM 1673 C CA . VAL A 1 207 ? 10.790 -10.203 -6.898 1.00 93.56 207 VAL A CA 1
ATOM 1674 C C . VAL A 1 207 ? 12.137 -9.479 -6.896 1.00 93.56 207 VAL A C 1
ATOM 1676 O O . VAL A 1 207 ? 12.505 -8.878 -7.905 1.00 93.56 207 VAL A O 1
ATOM 1679 N N . ASN A 1 208 ? 12.909 -9.591 -5.811 1.00 94.00 208 ASN A N 1
ATOM 1680 C CA . ASN A 1 208 ? 14.255 -9.016 -5.732 1.00 94.00 208 ASN A CA 1
ATOM 1681 C C . ASN A 1 208 ? 15.214 -9.630 -6.760 1.00 94.00 208 ASN A C 1
ATOM 1683 O O . ASN A 1 208 ? 15.944 -8.902 -7.434 1.00 94.00 208 ASN A O 1
ATOM 1687 N N . MET A 1 209 ? 15.178 -10.954 -6.935 1.00 96.06 209 MET A N 1
ATOM 1688 C CA . MET A 1 209 ? 15.973 -11.625 -7.967 1.00 96.06 209 MET A CA 1
ATOM 1689 C C . MET A 1 209 ? 15.545 -11.228 -9.382 1.00 96.06 209 MET A C 1
ATOM 1691 O O . MET A 1 209 ? 16.401 -10.965 -10.220 1.00 96.06 209 MET A O 1
ATOM 1695 N N . CYS A 1 210 ? 14.241 -11.119 -9.643 1.00 97.12 210 CYS A N 1
ATOM 1696 C CA . CYS A 1 210 ? 13.705 -10.645 -10.918 1.00 97.12 210 CYS A CA 1
ATOM 1697 C C . CYS A 1 210 ? 14.218 -9.229 -11.244 1.00 97.12 210 CYS A C 1
ATOM 1699 O O . CYS A 1 210 ? 14.751 -8.995 -12.329 1.00 97.12 210 CYS A O 1
ATOM 1701 N N . ALA A 1 211 ? 14.163 -8.307 -10.276 1.00 95.88 211 ALA A N 1
ATOM 1702 C CA . ALA A 1 211 ? 14.697 -6.955 -10.427 1.00 95.88 211 ALA A CA 1
ATOM 1703 C C . ALA A 1 211 ? 16.206 -6.959 -10.741 1.00 95.88 211 ALA A C 1
ATOM 1705 O O . ALA A 1 211 ? 16.655 -6.266 -11.658 1.00 95.88 211 ALA A O 1
ATOM 1706 N N . LEU A 1 212 ? 16.996 -7.764 -10.021 1.00 96.38 212 LEU A N 1
ATOM 1707 C CA . LEU A 1 212 ? 18.434 -7.903 -10.267 1.00 96.38 212 LEU A CA 1
ATOM 1708 C C . LEU A 1 212 ? 18.725 -8.467 -11.668 1.00 96.38 212 LEU A C 1
ATOM 1710 O O . LEU A 1 212 ? 19.602 -7.955 -12.366 1.00 96.38 212 LEU A O 1
ATOM 1714 N N . ASN A 1 213 ? 17.957 -9.465 -12.107 1.00 96.94 213 ASN A N 1
ATOM 1715 C CA . ASN A 1 213 ? 18.094 -10.066 -13.431 1.00 96.94 213 ASN A CA 1
ATOM 1716 C C . ASN A 1 213 ? 17.780 -9.073 -14.556 1.00 96.94 213 ASN A C 1
ATOM 1718 O O . ASN A 1 213 ? 18.435 -9.120 -15.592 1.00 96.94 213 ASN A O 1
ATOM 1722 N N . ILE A 1 214 ? 16.848 -8.133 -14.362 1.00 96.88 214 ILE A N 1
ATOM 1723 C CA . ILE A 1 214 ? 16.607 -7.033 -15.316 1.00 96.88 214 ILE A CA 1
ATOM 1724 C C . ILE A 1 214 ? 17.848 -6.150 -15.436 1.00 96.88 214 ILE A C 1
ATOM 1726 O O . ILE A 1 214 ? 18.261 -5.813 -16.547 1.00 96.88 214 ILE A O 1
ATOM 1730 N N . LYS A 1 215 ? 18.469 -5.807 -14.302 1.00 94.62 215 LYS A N 1
ATOM 1731 C CA . LYS A 1 215 ? 19.682 -4.985 -14.280 1.00 94.62 215 LYS A CA 1
ATOM 1732 C C . LYS A 1 215 ? 20.843 -5.659 -15.008 1.00 94.62 215 LYS A C 1
ATOM 1734 O O . LYS A 1 215 ? 21.433 -5.062 -15.902 1.00 94.62 215 LYS A O 1
ATOM 1739 N N . MET A 1 216 ? 21.111 -6.922 -14.686 1.00 95.06 216 MET A N 1
ATOM 1740 C CA . MET A 1 216 ? 22.151 -7.715 -15.352 1.00 95.06 216 MET A CA 1
ATOM 1741 C C . MET A 1 216 ? 21.817 -8.000 -16.824 1.00 95.06 216 MET A C 1
ATOM 1743 O O . MET A 1 216 ? 22.698 -8.007 -17.681 1.00 95.06 216 MET A O 1
ATOM 1747 N N . GLY A 1 217 ? 20.542 -8.236 -17.130 1.00 95.31 217 GLY A N 1
ATOM 1748 C CA . GLY A 1 217 ? 20.051 -8.525 -18.473 1.00 95.31 217 GLY A CA 1
ATOM 1749 C C . GLY A 1 217 ? 20.270 -7.368 -19.444 1.00 95.31 217 GLY A C 1
ATOM 1750 O O . GLY A 1 217 ? 20.617 -7.601 -20.602 1.00 95.31 217 GLY A O 1
ATOM 1751 N N . TYR A 1 218 ? 20.161 -6.129 -18.960 1.00 94.94 218 TYR A N 1
ATOM 1752 C CA . TYR A 1 218 ? 20.493 -4.951 -19.750 1.00 94.94 218 TYR A CA 1
ATOM 1753 C C . TYR A 1 218 ? 21.976 -4.911 -20.131 1.00 94.94 218 TYR A C 1
ATOM 1755 O O . TYR A 1 218 ? 22.283 -4.776 -21.312 1.00 94.94 218 TYR A O 1
ATOM 1763 N N . ASP A 1 219 ? 22.901 -5.126 -19.190 1.00 92.75 219 ASP A N 1
ATOM 1764 C CA . ASP A 1 219 ? 24.336 -5.206 -19.509 1.00 92.75 219 ASP A CA 1
ATOM 1765 C C . ASP A 1 219 ? 24.638 -6.349 -20.495 1.00 92.75 219 ASP A C 1
ATOM 1767 O O . ASP A 1 219 ? 25.379 -6.173 -21.468 1.00 92.75 219 ASP A O 1
ATOM 1771 N N . ASN A 1 220 ? 23.996 -7.505 -20.304 1.00 94.62 220 ASN A N 1
ATOM 1772 C CA . ASN A 1 220 ? 24.131 -8.649 -21.202 1.00 94.62 220 ASN A CA 1
ATOM 1773 C C . ASN A 1 220 ? 23.638 -8.356 -22.626 1.00 94.62 220 ASN A C 1
ATOM 1775 O O . ASN A 1 220 ? 24.206 -8.893 -23.576 1.00 94.62 220 ASN A O 1
ATOM 1779 N N . LEU A 1 221 ? 22.622 -7.504 -22.803 1.00 94.50 221 LEU A N 1
ATOM 1780 C CA . LEU A 1 221 ? 22.155 -7.082 -24.126 1.00 94.50 221 LEU A CA 1
ATOM 1781 C C . LEU A 1 221 ? 23.248 -6.323 -24.893 1.00 94.50 221 LEU A C 1
ATOM 1783 O O . LEU A 1 221 ? 23.449 -6.582 -26.080 1.00 94.50 221 LEU A O 1
ATOM 1787 N N . TYR A 1 222 ? 23.983 -5.423 -24.234 1.00 91.88 222 TYR A N 1
ATOM 1788 C CA . TYR A 1 222 ? 25.097 -4.706 -24.869 1.00 91.88 222 TYR A CA 1
ATOM 1789 C C . TYR A 1 222 ? 26.235 -5.656 -25.221 1.00 91.88 222 TYR A C 1
ATOM 1791 O O . TYR A 1 222 ? 26.736 -5.641 -26.346 1.00 91.88 222 TYR A O 1
ATOM 1799 N N . GLU A 1 223 ? 26.622 -6.519 -24.286 1.00 92.62 223 GLU A N 1
ATOM 1800 C CA . GLU A 1 223 ? 27.703 -7.474 -24.517 1.00 92.62 223 GLU A CA 1
ATOM 1801 C C . GLU A 1 223 ? 27.328 -8.516 -25.591 1.00 92.62 223 GLU A C 1
ATOM 1803 O O . GLU A 1 223 ? 28.199 -8.956 -26.344 1.00 92.62 223 GLU A O 1
ATOM 1808 N N . PHE A 1 224 ? 26.042 -8.852 -25.744 1.00 93.94 224 PHE A N 1
ATOM 1809 C CA . PHE A 1 224 ? 25.533 -9.662 -26.855 1.00 93.94 224 PHE A CA 1
ATOM 1810 C C . PHE A 1 224 ? 25.733 -8.964 -28.205 1.00 93.94 224 PHE A C 1
ATOM 1812 O O . PHE A 1 224 ? 26.278 -9.567 -29.128 1.00 93.94 224 PHE A O 1
ATOM 1819 N N . VAL A 1 225 ? 25.370 -7.681 -28.322 1.00 92.38 225 VAL A N 1
ATOM 1820 C CA . VAL A 1 225 ? 25.581 -6.903 -29.560 1.00 92.38 225 VAL A CA 1
ATOM 1821 C C . VAL A 1 225 ? 27.071 -6.778 -29.905 1.00 92.38 225 VAL A C 1
ATOM 1823 O O . VAL A 1 225 ? 27.438 -6.769 -31.077 1.00 92.38 225 VAL A O 1
ATOM 1826 N N . LEU A 1 226 ? 27.948 -6.748 -28.899 1.00 91.50 226 LEU A N 1
ATOM 1827 C CA . LEU A 1 226 ? 29.404 -6.759 -29.081 1.00 91.50 226 LEU A CA 1
ATOM 1828 C C . LEU A 1 226 ? 29.985 -8.153 -29.397 1.00 91.50 226 LEU A C 1
ATOM 1830 O O . LEU A 1 226 ? 31.200 -8.280 -29.564 1.00 91.50 226 LEU A O 1
ATOM 1834 N N . GLY A 1 227 ? 29.149 -9.193 -29.474 1.00 90.44 227 GLY A N 1
ATOM 1835 C CA . GLY A 1 227 ? 29.554 -10.567 -29.778 1.00 90.44 227 GLY A CA 1
ATOM 1836 C C . GLY A 1 227 ? 30.251 -11.294 -28.625 1.00 90.44 227 GLY A C 1
ATOM 1837 O O . GLY A 1 227 ? 30.986 -12.248 -28.865 1.00 90.44 227 GLY A O 1
ATOM 1838 N N . LYS A 1 228 ? 30.068 -10.835 -27.382 1.00 92.25 228 LYS A N 1
ATOM 1839 C CA . LYS A 1 228 ? 30.719 -11.391 -26.184 1.00 92.25 228 LYS A CA 1
ATOM 1840 C C . LYS A 1 228 ? 29.795 -12.244 -25.316 1.00 92.25 228 LYS A C 1
ATOM 1842 O O . LYS A 1 228 ? 30.284 -13.039 -24.522 1.00 92.25 228 LYS A O 1
ATOM 1847 N N . GLN A 1 229 ? 28.482 -12.069 -25.442 1.00 94.06 229 GLN A N 1
ATOM 1848 C CA . GLN A 1 229 ? 27.478 -12.886 -24.757 1.00 94.06 229 GLN A CA 1
ATOM 1849 C C . GLN A 1 229 ? 26.635 -13.660 -25.774 1.00 94.06 229 GLN A C 1
ATOM 1851 O O . GLN A 1 229 ? 26.436 -13.176 -26.891 1.00 94.06 229 GLN A O 1
ATOM 1856 N N . PRO A 1 230 ? 26.131 -14.851 -25.413 1.00 94.56 230 PRO A N 1
ATOM 1857 C CA . PRO A 1 230 ? 25.271 -15.636 -26.282 1.00 94.56 230 PRO A CA 1
ATOM 1858 C C . PRO A 1 230 ? 23.824 -15.112 -26.258 1.00 94.56 230 PRO A C 1
ATOM 1860 O O . PRO A 1 230 ? 23.411 -14.389 -25.346 1.00 94.56 230 PRO A O 1
ATOM 1863 N N . VAL A 1 231 ? 23.029 -15.495 -27.262 1.00 93.44 231 VAL A N 1
ATOM 1864 C CA . VAL A 1 231 ? 21.633 -15.036 -27.417 1.00 93.44 231 VAL A CA 1
ATOM 1865 C C . VAL A 1 231 ? 20.734 -15.482 -26.258 1.00 93.44 231 VAL A C 1
ATOM 1867 O O . VAL A 1 231 ? 19.741 -14.828 -25.949 1.00 93.44 231 VAL A O 1
ATOM 1870 N N . GLU A 1 232 ? 21.097 -16.565 -25.574 1.00 96.44 232 GLU A N 1
ATOM 1871 C CA . GLU A 1 232 ? 20.420 -17.090 -24.388 1.00 96.44 232 GLU A CA 1
ATOM 1872 C C . GLU A 1 232 ? 20.303 -16.025 -23.291 1.00 96.44 232 GLU A C 1
ATOM 1874 O O . GLU A 1 232 ? 19.239 -15.888 -22.694 1.00 96.44 232 GLU A O 1
ATOM 1879 N N . LYS A 1 233 ? 21.325 -15.178 -23.102 1.00 95.75 233 LYS A N 1
ATOM 1880 C CA . LYS A 1 233 ? 21.278 -14.093 -22.109 1.00 95.75 233 LYS A CA 1
ATOM 1881 C C . LYS A 1 233 ? 20.274 -12.997 -22.449 1.00 95.75 233 LYS A C 1
ATOM 1883 O O . LYS A 1 233 ? 19.689 -12.396 -21.552 1.00 95.75 233 LYS A O 1
ATOM 1888 N N . VAL A 1 234 ? 20.013 -12.773 -23.735 1.00 95.12 234 VAL A N 1
ATOM 1889 C CA . VAL A 1 234 ? 18.960 -11.850 -24.185 1.00 95.12 234 VAL A CA 1
ATOM 1890 C C . VAL A 1 234 ? 17.570 -12.457 -23.969 1.00 95.12 234 VAL A C 1
ATOM 1892 O O . VAL A 1 234 ? 16.629 -11.732 -23.643 1.00 95.12 234 VAL A O 1
ATOM 1895 N N . LYS A 1 235 ? 17.429 -13.784 -24.105 1.00 95.62 235 LYS A N 1
ATOM 1896 C CA . LYS A 1 235 ? 16.176 -14.493 -23.792 1.00 95.62 235 LYS A CA 1
ATOM 1897 C C . LYS A 1 235 ? 15.866 -14.435 -22.294 1.00 95.62 235 LYS A C 1
ATOM 1899 O O . LYS A 1 235 ? 14.768 -14.018 -21.946 1.00 95.62 235 LYS A O 1
ATOM 1904 N N . GLU A 1 236 ? 16.846 -14.728 -21.434 1.00 96.56 236 GLU A N 1
ATOM 1905 C CA . GLU A 1 236 ? 16.726 -14.601 -19.968 1.00 96.56 236 GLU A CA 1
ATOM 1906 C C . GLU A 1 236 ? 16.313 -13.176 -19.551 1.00 96.56 236 GLU A C 1
ATOM 1908 O O . GLU A 1 236 ? 15.458 -12.985 -18.680 1.00 96.56 236 GLU A O 1
ATOM 1913 N N . PHE A 1 237 ? 16.880 -12.152 -20.205 1.00 97.31 237 PHE A N 1
ATOM 1914 C CA . PHE A 1 237 ? 16.494 -10.764 -19.957 1.00 97.31 237 PHE A CA 1
ATOM 1915 C C . PHE A 1 237 ? 15.020 -10.518 -20.305 1.00 97.31 237 PHE A C 1
ATOM 1917 O O . PHE A 1 237 ? 14.278 -9.963 -19.495 1.00 97.31 237 PHE A O 1
ATOM 1924 N N . LYS A 1 238 ? 14.570 -10.975 -21.479 1.00 96.88 238 LYS A N 1
ATOM 1925 C CA . LYS A 1 238 ? 13.167 -10.854 -21.893 1.00 96.88 238 LYS A CA 1
ATOM 1926 C C . LYS A 1 238 ? 12.217 -11.575 -20.928 1.00 96.88 238 LYS A C 1
ATOM 1928 O O . LYS A 1 238 ? 11.196 -11.006 -20.559 1.00 96.88 238 LYS A O 1
ATOM 1933 N N . GLU A 1 239 ? 12.562 -12.782 -20.492 1.00 97.62 239 GLU A N 1
ATOM 1934 C CA . GLU A 1 239 ? 11.773 -13.542 -19.513 1.00 97.62 239 GLU A CA 1
ATOM 1935 C C . GLU A 1 239 ? 11.654 -12.798 -18.177 1.00 97.62 239 GLU A C 1
ATOM 1937 O O . GLU A 1 239 ? 10.569 -12.733 -17.600 1.00 97.62 239 GLU A O 1
ATOM 1942 N N . SER A 1 240 ? 12.738 -12.156 -17.729 1.00 97.81 240 SER A N 1
ATOM 1943 C CA . SER A 1 240 ? 12.737 -11.329 -16.515 1.00 97.81 240 SER A CA 1
ATOM 1944 C C . SER A 1 240 ? 11.824 -10.104 -16.655 1.00 97.81 240 SER A C 1
ATOM 1946 O O . SER A 1 240 ? 11.118 -9.750 -15.714 1.00 97.81 240 SER A O 1
ATOM 1948 N N . LEU A 1 241 ? 11.776 -9.475 -17.837 1.00 97.94 241 LEU A N 1
ATOM 1949 C CA . LEU A 1 241 ? 10.837 -8.382 -18.127 1.00 97.94 241 LEU A CA 1
ATOM 1950 C C . LEU A 1 241 ? 9.373 -8.855 -18.082 1.00 97.94 241 LEU A C 1
ATOM 1952 O O . LEU A 1 241 ? 8.524 -8.180 -17.498 1.00 97.94 241 LEU A O 1
ATOM 1956 N N . ASP A 1 242 ? 9.079 -10.025 -18.655 1.00 97.31 242 ASP A N 1
ATOM 1957 C CA . ASP A 1 242 ? 7.738 -10.626 -18.646 1.00 97.31 242 ASP A CA 1
ATOM 1958 C C . ASP A 1 242 ? 7.303 -11.032 -17.227 1.00 97.31 242 ASP A C 1
ATOM 1960 O O . ASP A 1 242 ? 6.141 -10.880 -16.839 1.00 97.31 242 ASP A O 1
ATOM 1964 N N . GLU A 1 243 ? 8.233 -11.520 -16.411 1.00 96.56 243 GLU A N 1
ATOM 1965 C CA . GLU A 1 243 ? 7.995 -11.812 -15.002 1.00 96.56 243 GLU A CA 1
ATOM 1966 C C . GLU A 1 243 ? 7.755 -10.548 -14.168 1.00 96.56 243 GLU A C 1
ATOM 1968 O O . GLU A 1 243 ? 6.789 -10.504 -13.402 1.00 96.56 243 GLU A O 1
ATOM 1973 N N . ALA A 1 244 ? 8.551 -9.498 -14.362 1.00 96.62 244 ALA A N 1
ATOM 1974 C CA . ALA A 1 244 ? 8.348 -8.230 -13.675 1.00 96.62 244 ALA A CA 1
ATOM 1975 C C . ALA A 1 244 ? 6.988 -7.608 -13.990 1.00 96.62 244 ALA A C 1
ATOM 1977 O O . ALA A 1 244 ? 6.295 -7.168 -13.075 1.00 96.62 244 ALA A O 1
ATOM 1978 N N . GLU A 1 245 ? 6.549 -7.627 -15.251 1.00 97.06 245 GLU A N 1
ATOM 1979 C CA . GLU A 1 245 ? 5.213 -7.146 -15.607 1.00 97.06 245 GLU A CA 1
ATOM 1980 C C . GLU A 1 245 ? 4.113 -7.937 -14.881 1.00 97.06 245 GLU A C 1
ATOM 1982 O O . GLU A 1 245 ? 3.161 -7.342 -14.370 1.00 97.06 245 GLU A O 1
ATOM 1987 N N . ARG 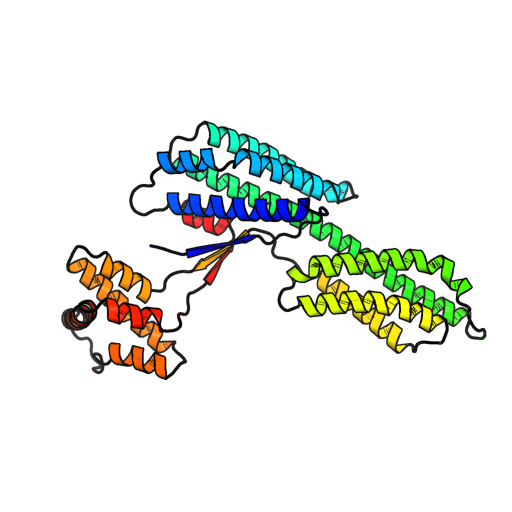A 1 246 ? 4.251 -9.268 -14.778 1.00 95.38 246 ARG A N 1
ATOM 1988 C CA . ARG A 1 246 ? 3.304 -10.103 -14.020 1.00 95.38 246 ARG A CA 1
ATOM 1989 C C . ARG A 1 246 ? 3.252 -9.704 -12.551 1.00 95.38 246 ARG A C 1
ATOM 1991 O O . ARG A 1 246 ? 2.155 -9.599 -12.013 1.00 95.38 246 ARG A O 1
ATOM 1998 N N . TYR A 1 247 ? 4.398 -9.464 -11.914 1.00 93.56 247 TYR A N 1
ATOM 1999 C CA . TYR A 1 247 ? 4.437 -8.982 -10.533 1.00 93.56 247 TYR A CA 1
ATOM 2000 C C . TYR A 1 247 ? 3.762 -7.620 -10.394 1.00 93.56 247 TYR A C 1
ATOM 2002 O O . TYR A 1 247 ? 2.876 -7.462 -9.561 1.00 93.56 247 TYR A O 1
ATOM 2010 N N . LEU A 1 248 ? 4.107 -6.666 -11.257 1.00 92.81 248 LEU A N 1
ATOM 2011 C CA . LEU A 1 248 ? 3.579 -5.305 -11.200 1.00 92.81 248 LEU A CA 1
ATOM 2012 C C . LEU A 1 248 ? 2.065 -5.222 -11.431 1.00 92.81 248 LEU A C 1
ATOM 2014 O O . LEU A 1 248 ? 1.433 -4.304 -10.910 1.00 92.81 248 LEU A O 1
ATOM 2018 N N . LYS A 1 249 ? 1.493 -6.181 -12.168 1.00 92.31 249 LYS A N 1
ATOM 2019 C CA . LYS A 1 249 ? 0.047 -6.327 -12.391 1.00 92.31 249 LYS A CA 1
ATOM 2020 C C . LYS A 1 249 ? -0.707 -7.001 -11.242 1.00 92.31 249 LYS A C 1
ATOM 2022 O O . LYS A 1 249 ? -1.935 -6.964 -11.257 1.00 92.31 249 LYS A O 1
ATOM 2027 N N . LYS A 1 250 ? -0.027 -7.632 -10.276 1.00 88.50 250 LYS A N 1
ATOM 2028 C CA . LYS A 1 250 ? -0.705 -8.224 -9.113 1.00 88.50 250 LYS A CA 1
ATOM 2029 C C . LYS A 1 250 ? -1.339 -7.117 -8.276 1.00 88.50 250 LYS A C 1
ATOM 2031 O O . LYS A 1 250 ? -0.696 -6.116 -7.956 1.00 88.50 250 LYS A O 1
ATOM 2036 N N . GLU A 1 251 ? -2.603 -7.314 -7.916 1.00 76.44 251 GLU A N 1
ATOM 2037 C CA . GLU A 1 251 ? -3.283 -6.425 -6.982 1.00 76.44 251 GLU A CA 1
ATOM 2038 C C . GLU A 1 251 ? -2.686 -6.571 -5.580 1.00 76.44 251 GLU A C 1
ATOM 2040 O O . GLU A 1 251 ? -2.316 -7.666 -5.151 1.00 76.44 251 GLU A O 1
ATOM 2045 N N . PHE A 1 252 ? -2.595 -5.448 -4.871 1.00 80.94 252 PHE A N 1
ATOM 2046 C CA . PHE A 1 252 ? -2.160 -5.406 -3.482 1.00 80.94 252 PHE A CA 1
ATOM 2047 C C . PHE A 1 252 ? -3.329 -5.020 -2.577 1.00 80.94 252 PHE A C 1
ATOM 2049 O O . PHE A 1 252 ? -4.093 -4.099 -2.883 1.00 80.94 252 PHE A O 1
ATOM 2056 N N . ASP A 1 253 ? -3.437 -5.706 -1.441 1.00 77.94 253 ASP A N 1
ATOM 2057 C CA . ASP A 1 253 ? -4.414 -5.384 -0.405 1.00 77.94 253 ASP A CA 1
ATOM 2058 C C . ASP A 1 253 ? -3.987 -4.105 0.322 1.00 77.94 253 ASP A C 1
ATOM 2060 O O . ASP A 1 253 ? -3.179 -4.149 1.254 1.00 77.94 253 ASP A O 1
ATOM 2064 N N . PHE A 1 254 ? -4.538 -2.967 -0.091 1.00 86.44 254 PHE A N 1
ATOM 2065 C CA . PHE A 1 254 ? -4.405 -1.712 0.643 1.00 86.44 254 PHE A CA 1
ATOM 2066 C C . PHE A 1 254 ? -5.420 -1.628 1.780 1.00 86.44 254 PHE A C 1
ATOM 2068 O O . PHE A 1 254 ? -6.572 -2.037 1.633 1.00 86.44 254 PHE A O 1
ATOM 2075 N N . GLY A 1 255 ? -5.005 -1.029 2.893 1.00 85.44 255 GLY A N 1
ATOM 2076 C CA . GLY A 1 255 ? -5.881 -0.694 4.007 1.00 85.44 255 GLY A CA 1
ATOM 2077 C C . GLY A 1 255 ? -5.375 -1.186 5.351 1.00 85.44 255 GLY A C 1
ATOM 2078 O O . GLY A 1 255 ? -4.234 -1.616 5.524 1.00 85.44 255 GLY A O 1
ATOM 2079 N N . VAL A 1 256 ? -6.259 -1.104 6.335 1.00 83.69 256 VAL A N 1
ATOM 2080 C CA . VAL A 1 256 ? -6.005 -1.581 7.688 1.00 83.69 256 VAL A CA 1
ATOM 2081 C C . VAL A 1 256 ? -6.672 -2.932 7.859 1.00 83.69 256 VAL A C 1
ATOM 2083 O O . VAL A 1 256 ? -7.888 -3.070 7.717 1.00 83.69 256 VAL A O 1
ATOM 2086 N N . ILE A 1 257 ? -5.848 -3.925 8.165 1.00 83.62 257 ILE A N 1
ATOM 2087 C CA . ILE A 1 257 ? -6.280 -5.282 8.452 1.00 83.62 257 ILE A CA 1
ATOM 2088 C C . ILE A 1 257 ? -6.253 -5.484 9.954 1.00 83.62 257 ILE A C 1
ATOM 2090 O O . ILE A 1 257 ? -5.249 -5.195 10.610 1.00 83.62 257 ILE A O 1
ATOM 2094 N N . VAL A 1 258 ? -7.344 -6.015 10.482 1.00 79.56 258 VAL A N 1
ATOM 2095 C CA . VAL A 1 258 ? -7.460 -6.374 11.885 1.00 79.56 258 VAL A CA 1
ATOM 2096 C C . VAL A 1 258 ? -7.523 -7.888 11.975 1.00 79.56 258 VAL A C 1
ATOM 2098 O O . VAL A 1 258 ? -8.458 -8.519 11.489 1.00 79.56 258 VAL A O 1
ATOM 2101 N N . ASN A 1 259 ? -6.503 -8.467 12.596 1.00 78.50 259 ASN A N 1
ATOM 2102 C CA . ASN A 1 259 ? -6.520 -9.867 12.979 1.00 78.50 259 ASN A CA 1
ATOM 2103 C C . ASN A 1 259 ? -7.281 -9.970 14.297 1.00 78.50 259 ASN A C 1
ATOM 2105 O O . ASN A 1 259 ? -6.863 -9.391 15.308 1.00 78.50 259 ASN A O 1
ATOM 2109 N N . VAL A 1 260 ? -8.389 -10.696 14.269 1.00 72.31 260 VAL A N 1
ATOM 2110 C CA . VAL A 1 260 ? -9.243 -10.939 15.423 1.00 72.31 260 VAL A CA 1
ATOM 2111 C C . VAL A 1 260 ? -8.944 -12.332 15.940 1.00 72.31 260 VAL A C 1
ATOM 2113 O O . VAL A 1 260 ? -9.334 -13.328 15.337 1.00 72.31 260 VAL A O 1
ATOM 2116 N N . GLU A 1 261 ? -8.244 -12.403 17.064 1.00 67.56 261 GLU A N 1
ATOM 2117 C CA . GLU A 1 261 ? -8.054 -13.652 17.784 1.00 67.56 261 GLU A CA 1
ATOM 2118 C C . GLU A 1 261 ? -9.282 -13.880 18.669 1.00 67.56 261 GLU A C 1
ATOM 2120 O O . GLU A 1 261 ? -9.471 -13.234 19.711 1.00 67.56 261 GLU A O 1
ATOM 2125 N N . LYS A 1 262 ? -10.157 -14.780 18.215 1.00 61.72 262 LYS A N 1
ATOM 2126 C CA . LYS A 1 262 ? -11.292 -15.246 19.008 1.00 61.72 262 LYS A CA 1
ATOM 2127 C C . LYS A 1 262 ? -10.823 -16.382 19.906 1.00 61.72 262 LYS A C 1
ATOM 2129 O O . LYS A 1 262 ? -10.372 -17.418 19.421 1.00 61.72 262 LYS A O 1
ATOM 2134 N N . LYS A 1 263 ? -10.978 -16.186 21.217 1.00 63.69 263 LYS A N 1
ATOM 2135 C CA . LYS A 1 263 ? -10.863 -17.274 22.193 1.00 63.69 263 LYS A CA 1
ATOM 2136 C C . LYS A 1 263 ? -11.892 -18.334 21.848 1.00 63.69 263 LYS A C 1
ATOM 2138 O O . LYS A 1 263 ? -13.064 -17.996 21.645 1.00 63.69 263 LYS A O 1
ATOM 2143 N N . ASP A 1 264 ? -11.466 -19.584 21.771 1.00 67.12 264 ASP A N 1
ATOM 2144 C CA . ASP A 1 264 ? -12.374 -20.670 21.436 1.00 67.12 264 ASP A CA 1
ATOM 2145 C C . ASP A 1 264 ? -13.324 -21.007 22.601 1.00 67.12 264 ASP A C 1
ATOM 2147 O O . ASP A 1 264 ? -13.245 -20.448 23.699 1.00 67.12 264 ASP A O 1
ATOM 2151 N N . ILE A 1 265 ? -14.260 -21.923 22.355 1.00 68.94 265 ILE A N 1
ATOM 2152 C CA . ILE A 1 265 ? -15.334 -22.265 23.297 1.00 68.94 265 ILE A CA 1
ATOM 2153 C C . ILE A 1 265 ? -14.781 -22.751 24.649 1.00 68.94 265 ILE A C 1
ATOM 2155 O O . ILE A 1 265 ? -15.371 -22.451 25.688 1.00 68.94 265 ILE A O 1
ATOM 2159 N N . ALA A 1 266 ? -13.646 -23.459 24.660 1.00 68.12 266 ALA A N 1
ATOM 2160 C CA . ALA A 1 266 ? -13.040 -23.966 25.890 1.00 68.12 266 ALA A CA 1
ATOM 2161 C C . ALA A 1 266 ? -12.378 -22.841 26.703 1.00 68.12 266 ALA A C 1
ATOM 2163 O O . ALA A 1 266 ? -12.568 -22.767 27.916 1.00 68.12 266 ALA A O 1
ATOM 2164 N N . GLU A 1 267 ? -11.667 -21.918 26.051 1.00 69.81 267 GLU A N 1
ATOM 2165 C CA . GLU A 1 267 ? -11.096 -20.739 26.717 1.00 69.81 267 GLU A CA 1
ATOM 2166 C C . GLU A 1 267 ? -12.175 -19.806 27.275 1.00 69.81 267 GLU A C 1
ATOM 2168 O O . GLU A 1 267 ? -12.061 -19.314 28.400 1.00 69.81 267 GLU A O 1
ATOM 2173 N N . GLN A 1 268 ? -13.257 -19.589 26.523 1.00 70.50 268 GLN A N 1
ATOM 2174 C CA . GLN A 1 268 ? -14.405 -18.803 26.987 1.00 70.50 268 GLN A CA 1
ATOM 2175 C C . GLN A 1 268 ? -15.067 -19.424 28.219 1.00 70.50 268 GLN A C 1
ATOM 2177 O O . GLN A 1 268 ? -15.471 -18.713 29.144 1.00 70.50 268 GLN A O 1
ATOM 2182 N N . ALA A 1 269 ? -15.156 -20.750 28.250 1.00 71.88 269 ALA A N 1
ATOM 2183 C CA . ALA A 1 269 ? -15.738 -21.476 29.359 1.00 71.88 269 ALA A CA 1
ATOM 2184 C C . ALA A 1 269 ? -14.879 -21.410 30.634 1.00 71.88 269 ALA A C 1
ATOM 2186 O O . ALA A 1 269 ? -15.436 -21.263 31.719 1.00 71.88 269 ALA A O 1
ATOM 2187 N N . ILE A 1 270 ? -13.543 -21.427 30.521 1.00 72.94 270 ILE A N 1
ATOM 2188 C CA . ILE A 1 270 ? -12.635 -21.201 31.664 1.00 72.94 270 ILE A CA 1
ATOM 2189 C C . ILE A 1 270 ? -12.836 -19.804 32.253 1.00 72.94 270 ILE A C 1
ATOM 2191 O O . ILE A 1 270 ? -13.023 -19.669 33.458 1.00 72.94 270 ILE A O 1
ATOM 2195 N N . ILE A 1 271 ? -12.874 -18.768 31.414 1.00 71.62 271 ILE A N 1
ATOM 2196 C CA . ILE A 1 271 ? -13.090 -17.388 31.879 1.00 71.62 271 ILE A CA 1
ATOM 2197 C C . ILE A 1 271 ? -14.460 -17.252 32.552 1.00 71.62 271 ILE A C 1
ATOM 2199 O O . ILE A 1 271 ? -14.605 -16.558 33.559 1.00 71.62 271 ILE A O 1
ATOM 2203 N N . SER A 1 272 ? -15.479 -17.916 32.005 1.00 73.56 272 SER A N 1
ATOM 2204 C CA . SER A 1 272 ? -16.825 -17.921 32.583 1.00 73.56 272 SER A CA 1
ATOM 2205 C C . SER A 1 272 ? -16.858 -18.655 33.928 1.00 73.56 272 SER A C 1
ATOM 2207 O O . SER A 1 272 ? -17.526 -18.191 34.844 1.00 73.56 272 SER A O 1
ATOM 2209 N N . LEU A 1 273 ? -16.089 -19.740 34.084 1.00 76.00 273 LEU A N 1
ATOM 2210 C CA . LEU A 1 273 ? -15.912 -20.450 35.355 1.00 76.00 273 LEU A CA 1
ATOM 2211 C C . LEU A 1 273 ? -15.228 -19.584 36.418 1.00 76.00 273 LEU A C 1
ATOM 2213 O O . LEU A 1 273 ? -15.664 -19.583 37.567 1.00 76.00 273 LEU A O 1
ATOM 2217 N N . GLU A 1 274 ? -14.188 -18.835 36.047 1.00 71.88 274 GLU A N 1
ATOM 2218 C CA . GLU A 1 274 ? -13.465 -17.943 36.965 1.00 71.88 274 GLU A CA 1
ATOM 2219 C C . GLU A 1 274 ? -14.331 -16.783 37.465 1.00 71.88 274 GLU A C 1
ATOM 2221 O O . GLU A 1 274 ? -14.243 -16.388 38.626 1.00 71.88 274 GLU A O 1
ATOM 2226 N N . ASN A 1 275 ? -15.181 -16.243 36.591 1.00 72.69 275 ASN A N 1
ATOM 2227 C CA . ASN A 1 275 ? -16.023 -15.088 36.898 1.00 72.69 275 ASN A CA 1
ATOM 2228 C C . ASN A 1 275 ? -17.407 -15.464 37.453 1.00 72.69 275 ASN A C 1
ATOM 2230 O O . ASN A 1 275 ? -18.177 -14.577 37.833 1.00 72.69 275 ASN A O 1
ATOM 2234 N N . ALA A 1 276 ? -17.744 -16.755 37.493 1.00 76.12 276 ALA A N 1
ATOM 2235 C CA . ALA A 1 276 ? -19.047 -17.233 37.930 1.00 76.12 276 ALA A CA 1
ATOM 2236 C C . ALA A 1 276 ? -19.276 -16.962 39.424 1.00 76.12 276 ALA A C 1
ATOM 2238 O O . ALA A 1 276 ? -18.588 -17.494 40.300 1.00 76.12 276 ALA A O 1
ATOM 2239 N N . LYS A 1 277 ? -20.304 -16.160 39.719 1.00 75.69 277 LYS A N 1
ATOM 2240 C CA . LYS A 1 277 ? -20.691 -15.788 41.091 1.00 75.69 277 LYS A CA 1
ATOM 2241 C C . LYS A 1 277 ? -21.755 -16.711 41.677 1.00 75.69 277 LYS A C 1
ATOM 2243 O O . LYS A 1 277 ? -21.894 -16.778 42.895 1.00 75.69 277 LYS A O 1
ATOM 2248 N N . THR A 1 278 ? -22.496 -17.422 40.828 1.00 76.31 278 THR A N 1
ATOM 2249 C CA . THR A 1 278 ? -23.549 -18.356 41.239 1.00 76.31 278 THR A CA 1
ATOM 2250 C C . THR A 1 278 ? -23.198 -19.790 40.853 1.00 76.31 278 THR A C 1
ATOM 2252 O O . THR A 1 278 ? -22.390 -20.035 39.955 1.00 76.31 278 THR A O 1
ATOM 2255 N N . GLN A 1 279 ? -23.817 -20.761 41.528 1.00 72.88 279 GLN A N 1
ATOM 2256 C CA . GLN A 1 279 ? -23.636 -22.168 41.175 1.00 72.88 279 GLN A CA 1
ATOM 2257 C C . GLN A 1 279 ? -24.200 -22.480 39.781 1.00 72.88 279 GLN A C 1
ATOM 2259 O O . GLN A 1 279 ? -23.624 -23.291 39.066 1.00 72.88 279 GLN A O 1
ATOM 2264 N N . GLU A 1 280 ? -25.272 -21.802 39.367 1.00 73.50 280 GLU A N 1
ATOM 2265 C CA . GLU A 1 280 ? -25.861 -21.963 38.036 1.00 73.50 280 GLU A CA 1
ATOM 2266 C C . GLU A 1 280 ? -24.927 -21.451 36.923 1.00 73.50 280 GLU A C 1
ATOM 2268 O O . GLU A 1 280 ? -24.802 -22.088 35.877 1.00 73.50 280 GLU A O 1
ATOM 2273 N N . ASP A 1 281 ? -24.213 -20.346 37.160 1.00 71.44 281 ASP A N 1
ATOM 2274 C CA . ASP A 1 281 ? -23.210 -19.828 36.219 1.00 71.44 281 ASP A CA 1
ATOM 2275 C C . ASP A 1 281 ? -22.009 -20.772 36.113 1.00 71.44 281 ASP A C 1
ATOM 2277 O O . ASP A 1 281 ? -21.538 -21.057 35.010 1.00 71.44 281 ASP A O 1
ATOM 2281 N N . LYS A 1 282 ? -21.552 -21.316 37.252 1.00 71.62 282 LYS A N 1
ATOM 2282 C CA . LYS A 1 282 ? -20.486 -22.331 37.285 1.00 71.62 282 LYS A CA 1
ATOM 2283 C C . LYS A 1 282 ? -20.884 -23.562 36.485 1.00 71.62 282 LYS A C 1
ATOM 2285 O O . LYS A 1 282 ? -20.095 -24.073 35.700 1.00 71.62 282 LYS A O 1
ATOM 2290 N N . ASP A 1 283 ? -22.121 -24.005 36.651 1.00 66.75 283 ASP A N 1
ATOM 2291 C CA . ASP A 1 283 ? -22.677 -25.168 35.975 1.00 66.75 283 ASP A CA 1
ATOM 2292 C C . ASP A 1 283 ? -22.760 -24.982 34.453 1.00 66.75 283 ASP A C 1
ATOM 2294 O O . ASP A 1 283 ? -22.318 -25.851 33.697 1.00 66.75 283 ASP A O 1
ATOM 2298 N N . LYS A 1 284 ? -23.270 -23.833 33.990 1.00 74.00 284 LYS A N 1
ATOM 2299 C CA . LYS A 1 284 ? -23.328 -23.489 32.559 1.00 74.00 284 LYS A CA 1
ATOM 2300 C C . LYS A 1 284 ? -21.929 -23.418 31.949 1.00 74.00 284 LYS A C 1
ATOM 2302 O O . LYS A 1 284 ? -21.685 -24.027 30.906 1.00 74.00 284 LYS A O 1
ATOM 2307 N N . ALA A 1 285 ? -21.005 -22.738 32.623 1.00 72.25 285 ALA A N 1
ATOM 2308 C CA . ALA A 1 285 ? -19.629 -22.599 32.169 1.00 72.25 285 ALA A CA 1
ATOM 2309 C C . ALA A 1 285 ? -18.892 -23.952 32.140 1.00 72.25 285 ALA A C 1
ATOM 2311 O O . ALA A 1 285 ? -18.194 -24.257 31.176 1.00 72.25 285 ALA A O 1
ATOM 2312 N N . ALA A 1 286 ? -19.107 -24.822 33.130 1.00 68.94 286 ALA A N 1
ATOM 2313 C CA . ALA A 1 286 ? -18.500 -26.151 33.168 1.00 68.94 286 ALA A CA 1
ATOM 2314 C C . ALA A 1 286 ? -19.011 -27.067 32.035 1.00 68.94 286 ALA A C 1
ATOM 2316 O O . ALA A 1 286 ? -18.241 -27.829 31.446 1.00 68.94 286 ALA A O 1
ATOM 2317 N N . ILE A 1 287 ? -20.299 -26.974 31.686 1.00 67.81 287 ILE A N 1
ATOM 2318 C CA . ILE A 1 287 ? -20.878 -27.699 30.543 1.00 67.81 287 ILE A CA 1
ATOM 2319 C C . ILE A 1 287 ? -20.294 -27.186 29.223 1.00 67.81 287 ILE A C 1
ATOM 2321 O O . ILE A 1 287 ? -19.933 -27.983 28.354 1.00 67.81 287 ILE A O 1
ATOM 2325 N N . GLN A 1 288 ? -20.166 -25.866 29.077 1.00 72.19 288 GLN A N 1
ATOM 2326 C CA . GLN A 1 288 ? -19.549 -25.253 27.904 1.00 72.19 288 GLN A CA 1
ATOM 2327 C C . GLN A 1 288 ? -18.083 -25.688 27.752 1.00 72.19 288 GLN A C 1
ATOM 2329 O O . GLN A 1 288 ? -17.659 -26.019 26.644 1.00 72.19 288 GLN A O 1
ATOM 2334 N N . LEU A 1 289 ? -17.342 -25.789 28.862 1.00 74.00 289 LEU A N 1
ATOM 2335 C CA . LEU A 1 289 ? -15.956 -26.259 28.873 1.00 74.00 289 LEU A CA 1
ATOM 2336 C C . LEU A 1 289 ? -15.853 -27.702 28.382 1.00 74.00 289 LEU A C 1
ATOM 2338 O O . LEU A 1 289 ? -15.029 -28.008 27.525 1.00 74.00 289 LEU A O 1
ATOM 2342 N N . LEU A 1 290 ? -16.715 -28.589 28.885 1.00 70.00 290 LEU A N 1
ATOM 2343 C CA . LEU A 1 290 ? -16.756 -29.987 28.454 1.00 70.00 290 LEU A CA 1
ATOM 2344 C C . LEU A 1 290 ? -17.055 -30.131 26.960 1.00 70.00 290 LEU A C 1
ATOM 2346 O O . LEU A 1 290 ? -16.482 -31.000 26.302 1.00 70.00 290 LEU A O 1
ATOM 2350 N N . ASN A 1 291 ? -17.948 -29.308 26.414 1.00 68.81 291 ASN A N 1
ATOM 2351 C CA . ASN A 1 291 ? -18.247 -29.328 24.984 1.00 68.81 291 ASN A CA 1
ATOM 2352 C C . ASN A 1 291 ? -17.053 -28.818 24.162 1.00 68.81 291 ASN A C 1
ATOM 2354 O O . ASN A 1 291 ? -16.630 -29.508 23.237 1.00 68.81 291 ASN A O 1
ATOM 2358 N N . GLY A 1 292 ? -16.437 -27.701 24.564 1.00 70.25 292 GLY A N 1
ATOM 2359 C CA . GLY A 1 292 ? -15.249 -27.161 23.894 1.00 70.25 292 GLY A CA 1
ATOM 2360 C C . GLY A 1 292 ? -14.048 -28.116 23.925 1.00 70.25 292 GLY A C 1
ATOM 2361 O O . GLY A 1 292 ? -13.355 -28.285 22.924 1.00 70.25 292 GLY A O 1
ATOM 2362 N N . LEU A 1 293 ? -13.824 -28.816 25.042 1.00 70.94 293 LEU A N 1
ATOM 2363 C CA . LEU A 1 293 ? -12.764 -29.826 25.153 1.00 70.94 293 LEU A CA 1
ATOM 2364 C C . LEU A 1 293 ? -13.022 -31.055 24.265 1.00 70.94 293 LEU A C 1
ATOM 2366 O O . LEU A 1 293 ? -12.078 -31.591 23.683 1.00 70.94 293 LEU A O 1
ATOM 2370 N N . ASN A 1 294 ? -14.282 -31.484 24.124 1.00 67.31 294 ASN A N 1
ATOM 2371 C CA . ASN A 1 294 ? -14.651 -32.569 23.207 1.00 67.31 294 ASN A CA 1
ATOM 2372 C C . ASN A 1 294 ? -14.383 -32.191 21.744 1.00 67.31 294 ASN A C 1
ATOM 2374 O O . ASN A 1 294 ? -13.822 -32.993 21.000 1.00 67.31 294 ASN A O 1
ATOM 2378 N N . GLU A 1 295 ? -14.733 -30.971 21.337 1.00 66.75 295 GLU A N 1
ATOM 2379 C CA . GLU A 1 295 ? -14.463 -30.475 19.982 1.00 66.75 295 GLU A CA 1
ATOM 2380 C C . GLU A 1 295 ? -12.957 -30.402 19.691 1.00 66.75 295 GLU A C 1
ATOM 2382 O O . GLU A 1 295 ? -12.503 -30.893 18.655 1.00 66.75 295 GLU A O 1
ATOM 2387 N N . ARG A 1 296 ? -12.153 -29.898 20.638 1.00 71.69 296 ARG A N 1
ATOM 2388 C CA . ARG A 1 296 ? -10.684 -29.889 20.521 1.00 71.69 296 ARG A CA 1
ATOM 2389 C C . ARG A 1 296 ? -10.095 -31.292 20.384 1.00 71.69 296 ARG A C 1
ATOM 2391 O O . ARG A 1 296 ? -9.194 -31.499 19.575 1.00 71.69 296 ARG A O 1
ATOM 2398 N N . ALA A 1 297 ? -10.597 -32.266 21.145 1.00 66.25 297 ALA A N 1
ATOM 2399 C CA . ALA A 1 297 ? -10.111 -33.646 21.089 1.00 66.25 297 ALA A CA 1
ATOM 2400 C C . ALA A 1 297 ? -10.362 -34.312 19.727 1.00 66.25 297 ALA A C 1
ATOM 2402 O O . ALA A 1 297 ? -9.543 -35.114 19.277 1.00 66.25 297 ALA A O 1
ATOM 2403 N N . LEU A 1 298 ? -11.472 -33.969 19.064 1.00 65.25 298 LEU A N 1
ATOM 2404 C CA . LEU A 1 298 ? -11.813 -34.469 17.729 1.00 65.25 298 LEU A CA 1
ATOM 2405 C C . LEU A 1 298 ? -10.894 -33.906 16.634 1.00 65.25 298 LEU A C 1
ATOM 2407 O O . LEU A 1 298 ? -10.659 -34.580 15.633 1.00 65.25 298 LEU A O 1
ATOM 2411 N N . LEU A 1 299 ? -10.372 -32.693 16.825 1.00 61.91 299 LEU A N 1
ATOM 2412 C CA . LEU A 1 299 ? -9.563 -31.971 15.838 1.00 61.91 299 LEU A CA 1
ATOM 2413 C C . LEU A 1 299 ? -8.046 -32.071 16.085 1.00 61.91 299 LEU A C 1
ATOM 2415 O O . LEU A 1 299 ? -7.255 -31.719 15.208 1.00 61.91 299 LEU A O 1
ATOM 2419 N N . GLN A 1 300 ? -7.625 -32.560 17.255 1.00 63.84 300 GLN A N 1
ATOM 2420 C CA . GLN A 1 300 ? -6.219 -32.645 17.646 1.00 63.84 300 GLN A CA 1
ATOM 2421 C C . GLN A 1 300 ? -5.473 -33.755 16.884 1.00 63.84 300 GLN A C 1
ATOM 2423 O O . GLN A 1 300 ? -5.832 -34.933 16.955 1.00 63.84 300 GLN A O 1
ATOM 2428 N N . LYS A 1 301 ? -4.400 -33.371 16.179 1.00 62.06 301 LYS A N 1
ATOM 2429 C CA . LYS A 1 301 ? -3.546 -34.279 15.391 1.00 62.06 301 LYS A CA 1
ATOM 2430 C C . LYS A 1 301 ? -2.388 -34.868 16.201 1.00 62.06 301 LYS A C 1
ATOM 2432 O O . LYS A 1 301 ? -1.906 -35.944 15.862 1.00 62.06 301 LYS A O 1
ATOM 2437 N N . ASP A 1 302 ? -1.949 -34.183 17.256 1.00 57.97 302 ASP A N 1
ATOM 2438 C CA . ASP A 1 302 ? -0.900 -34.663 18.157 1.00 57.97 302 ASP A CA 1
ATOM 2439 C C . ASP A 1 302 ? -1.458 -35.729 19.122 1.00 57.97 302 ASP A C 1
ATOM 2441 O O . ASP A 1 302 ? -2.332 -35.454 19.948 1.00 57.97 302 ASP A O 1
ATOM 2445 N N . GLU A 1 303 ? -0.943 -36.959 19.032 1.00 63.50 303 GLU A N 1
ATOM 2446 C CA . GLU A 1 303 ? -1.392 -38.109 19.833 1.00 63.50 303 GLU A CA 1
ATOM 2447 C C . GLU A 1 303 ? -1.118 -37.966 21.344 1.00 63.50 303 GLU A C 1
ATOM 2449 O O . GLU A 1 303 ? -1.867 -38.501 22.166 1.00 63.50 303 GLU A O 1
ATOM 2454 N N . HIS A 1 304 ? -0.085 -37.223 21.753 1.00 57.75 304 HIS A N 1
ATOM 2455 C CA . HIS A 1 304 ? 0.191 -36.955 23.166 1.00 57.75 304 HIS A CA 1
ATOM 2456 C C . HIS A 1 304 ? -0.836 -35.967 23.736 1.00 57.75 304 HIS A C 1
ATOM 2458 O O . HIS A 1 304 ? -1.456 -36.230 24.771 1.00 57.75 304 HIS A O 1
ATOM 2464 N N . LYS A 1 305 ? -1.099 -34.871 23.017 1.00 55.38 305 LYS A N 1
ATOM 2465 C CA . LYS A 1 305 ? -2.115 -33.867 23.384 1.00 55.38 305 LYS A CA 1
ATOM 2466 C C . LYS A 1 305 ? -3.533 -34.444 23.335 1.00 55.38 305 LYS A C 1
ATOM 2468 O O . LYS A 1 305 ? -4.349 -34.163 24.212 1.00 55.38 305 LYS A O 1
ATOM 2473 N N . LYS A 1 306 ? -3.815 -35.329 22.378 1.00 61.72 306 LYS A N 1
ATOM 2474 C CA . LYS A 1 306 ? -5.082 -36.065 22.278 1.00 61.72 306 LYS A CA 1
ATOM 2475 C C . LYS A 1 306 ? -5.315 -36.988 23.474 1.00 61.72 306 LYS A C 1
ATOM 2477 O O . LYS A 1 306 ? -6.431 -37.037 23.979 1.00 61.72 306 LYS A O 1
ATOM 2482 N N . LYS A 1 307 ? -4.276 -37.657 23.995 1.00 58.94 307 LYS A N 1
ATOM 2483 C CA . LYS A 1 307 ? -4.365 -38.451 25.238 1.00 58.94 307 LYS A CA 1
ATOM 2484 C C . LYS A 1 307 ? -4.643 -37.594 26.474 1.00 58.94 307 LYS A C 1
ATOM 2486 O O . LYS A 1 307 ? -5.378 -38.040 27.351 1.00 58.94 307 LYS A O 1
ATOM 2491 N N . ILE A 1 308 ? -4.088 -36.382 26.547 1.00 56.00 308 ILE A N 1
ATOM 2492 C CA . ILE A 1 308 ? -4.370 -35.429 27.635 1.00 56.00 308 ILE A CA 1
ATOM 2493 C C . ILE A 1 308 ? -5.844 -34.999 27.593 1.00 56.00 308 ILE A C 1
ATOM 2495 O O . ILE A 1 308 ? -6.536 -35.103 28.604 1.00 56.00 308 ILE A O 1
ATOM 2499 N N . LEU A 1 309 ? -6.353 -34.616 26.417 1.00 57.62 309 LEU A N 1
ATOM 2500 C CA . LEU A 1 309 ? -7.763 -34.252 26.221 1.00 57.62 309 LEU A CA 1
ATOM 2501 C C . LEU A 1 309 ? -8.709 -35.442 26.463 1.00 57.62 309 LEU A C 1
ATOM 2503 O O . LEU A 1 309 ? -9.741 -35.299 27.115 1.00 57.62 309 LEU A O 1
ATOM 2507 N N . ALA A 1 310 ? -8.335 -36.641 26.011 1.00 57.00 310 ALA A N 1
ATOM 2508 C CA . ALA A 1 310 ? -9.115 -37.859 26.204 1.00 57.00 310 ALA A CA 1
ATOM 2509 C C . ALA A 1 310 ? -9.198 -38.285 27.677 1.00 57.00 310 ALA A C 1
ATOM 2511 O O . ALA A 1 310 ? -10.263 -38.723 28.094 1.00 57.00 310 ALA A O 1
ATOM 2512 N N . LYS A 1 311 ? -8.140 -38.102 28.487 1.00 54.00 311 LYS A N 1
ATOM 2513 C CA . LYS A 1 311 ? -8.171 -38.368 29.942 1.00 54.00 311 LYS A CA 1
ATOM 2514 C C . LYS A 1 311 ? -9.223 -37.528 30.675 1.00 54.00 311 LYS A C 1
ATOM 2516 O O . LYS A 1 311 ? -9.820 -38.000 31.641 1.00 54.00 311 LYS A O 1
ATOM 2521 N N . VAL A 1 312 ? -9.475 -36.309 30.199 1.00 52.72 312 VAL A N 1
ATOM 2522 C CA . VAL A 1 312 ? -10.544 -35.439 30.714 1.00 52.72 312 VAL A CA 1
ATOM 2523 C C . VAL A 1 312 ? -11.929 -35.937 30.271 1.00 52.72 312 VAL A C 1
ATOM 2525 O O . VAL A 1 312 ? -12.888 -35.872 31.037 1.00 52.72 312 VAL A O 1
ATOM 2528 N N . ILE A 1 313 ? -12.030 -36.498 29.061 1.00 54.44 313 ILE A N 1
ATOM 2529 C CA . ILE A 1 313 ? -13.276 -36.994 28.449 1.00 54.44 313 ILE A CA 1
ATOM 2530 C C . ILE A 1 313 ? -13.638 -38.423 28.903 1.00 54.44 313 ILE A C 1
ATOM 2532 O O . ILE A 1 313 ? -14.812 -38.790 28.875 1.00 54.44 313 ILE A O 1
ATOM 2536 N N . THR A 1 314 ? -12.686 -39.235 29.383 1.00 45.44 314 THR A N 1
ATOM 2537 C CA . THR A 1 314 ? -12.873 -40.663 29.735 1.00 45.44 314 THR A CA 1
ATOM 2538 C C . THR A 1 314 ? -13.848 -40.962 30.883 1.00 45.44 314 THR A C 1
ATOM 2540 O O . THR A 1 314 ? -14.015 -42.115 31.262 1.00 45.44 314 THR A O 1
ATOM 2543 N N . THR A 1 315 ? -14.587 -39.977 31.392 1.00 45.50 315 THR A N 1
ATOM 2544 C CA . THR A 1 315 ? -15.815 -40.230 32.168 1.00 45.50 315 THR A CA 1
ATOM 2545 C C . THR A 1 315 ? -17.044 -40.527 31.291 1.00 45.50 315 THR A C 1
ATOM 2547 O O . THR A 1 315 ? -18.129 -40.740 31.826 1.00 45.50 315 THR A O 1
ATOM 2550 N N . LYS A 1 316 ? -16.904 -40.580 29.955 1.00 42.09 316 LYS A N 1
ATOM 2551 C CA . LYS A 1 316 ? -18.027 -40.665 29.001 1.00 42.09 316 LYS A CA 1
ATOM 2552 C C . LYS A 1 316 ? -18.078 -41.882 28.075 1.00 42.09 316 LYS A C 1
ATOM 2554 O O . LYS A 1 316 ? -18.814 -41.840 27.090 1.00 42.09 316 LYS A O 1
ATOM 2559 N N . ASP A 1 317 ? -17.431 -42.996 28.402 1.00 36.09 317 ASP A N 1
ATOM 2560 C CA . ASP A 1 317 ? -17.826 -44.262 27.771 1.00 36.09 317 ASP A CA 1
ATOM 2561 C C . ASP A 1 317 ? -19.080 -44.816 28.450 1.00 36.09 317 ASP A C 1
ATOM 2563 O O . ASP A 1 317 ? -19.035 -45.705 29.293 1.00 36.09 317 ASP A O 1
ATOM 2567 N N . ASN A 1 318 ? -20.232 -44.255 28.080 1.00 35.62 318 ASN A N 1
ATOM 2568 C CA . ASN A 1 318 ? -21.450 -45.043 27.954 1.00 35.62 318 ASN A CA 1
ATOM 2569 C C . ASN A 1 318 ? -22.455 -44.344 27.038 1.00 35.62 318 ASN A C 1
ATOM 2571 O O . ASN A 1 318 ? -23.166 -43.408 27.404 1.00 35.62 318 ASN A O 1
ATOM 2575 N N . LYS A 1 319 ? -22.532 -44.872 25.815 1.00 39.28 319 LYS A N 1
ATOM 2576 C CA . LYS A 1 319 ? -23.620 -44.678 24.858 1.00 39.28 319 LYS A CA 1
ATOM 2577 C C . LYS A 1 319 ? -24.972 -44.866 25.553 1.00 39.28 319 LYS A C 1
ATOM 2579 O O . LYS A 1 319 ? -25.404 -45.998 25.746 1.00 39.28 319 LYS A O 1
ATOM 2584 N N . LYS A 1 320 ? -25.635 -43.764 25.902 1.00 37.47 320 LYS A N 1
ATOM 2585 C CA . LYS A 1 320 ? -27.096 -43.555 25.973 1.00 37.47 320 LYS A CA 1
ATOM 2586 C C . LYS A 1 320 ? -27.335 -42.236 26.701 1.00 37.47 320 LYS A C 1
ATOM 2588 O O . LYS A 1 320 ? -26.731 -42.000 27.737 1.00 37.47 320 LYS A O 1
ATOM 2593 N N . LYS A 1 321 ? -28.231 -41.404 26.160 1.00 47.34 321 LYS A N 1
ATOM 2594 C CA . LYS A 1 321 ? -28.826 -40.228 26.821 1.00 47.34 321 LYS A CA 1
ATOM 2595 C C . LYS A 1 321 ? -28.937 -40.451 28.344 1.00 47.34 321 LYS A C 1
ATOM 2597 O O . LYS A 1 321 ? -29.806 -41.217 28.754 1.00 47.34 321 LYS A O 1
ATOM 2602 N N . LYS A 1 322 ? -28.085 -39.830 29.168 1.00 41.62 322 LYS A N 1
ATOM 2603 C CA . LYS A 1 322 ? -28.200 -39.893 30.634 1.00 41.62 322 LYS A CA 1
ATOM 2604 C C . LYS A 1 322 ? -27.844 -38.556 31.287 1.00 41.62 322 LYS A C 1
ATOM 2606 O O . LYS A 1 322 ? -26.878 -37.902 30.914 1.00 41.62 322 LYS A O 1
ATOM 2611 N N . ASN A 1 323 ? -28.771 -38.167 32.162 1.00 48.75 323 ASN A N 1
ATOM 2612 C CA . ASN A 1 323 ? -28.946 -36.971 32.982 1.00 48.75 323 ASN A CA 1
ATOM 2613 C C . ASN A 1 323 ? -27.944 -35.812 32.860 1.00 48.75 323 ASN A C 1
ATOM 2615 O O . ASN A 1 323 ? -26.767 -35.934 33.182 1.00 48.75 323 ASN A O 1
ATOM 2619 N N . TYR A 1 324 ? -28.496 -34.623 32.590 1.00 46.72 324 TYR A N 1
ATOM 2620 C CA . TYR A 1 324 ? -27.879 -33.310 32.833 1.00 46.72 324 TYR A CA 1
ATOM 2621 C C . TYR A 1 324 ? -27.139 -33.255 34.185 1.00 46.72 324 TYR A C 1
ATOM 2623 O O . TYR A 1 324 ? -26.055 -32.694 34.272 1.00 46.72 324 TYR A O 1
ATOM 2631 N N . THR A 1 325 ? -27.668 -33.936 35.207 1.00 50.66 325 THR A N 1
ATOM 2632 C CA . THR A 1 325 ? -27.104 -34.085 36.558 1.00 50.66 325 THR A CA 1
ATOM 2633 C C . THR A 1 325 ? -25.764 -34.837 36.624 1.00 50.66 325 THR A C 1
ATOM 2635 O O . THR A 1 325 ? -24.906 -34.468 37.419 1.00 50.66 325 THR A O 1
ATOM 2638 N N . GLU A 1 326 ? -25.549 -35.868 35.800 1.00 51.09 326 GLU A N 1
ATOM 2639 C CA . GLU A 1 326 ? -24.280 -36.624 35.751 1.00 51.09 326 GLU A CA 1
ATOM 2640 C C . GLU A 1 326 ? -23.203 -35.825 35.004 1.00 51.09 326 GLU A C 1
ATOM 2642 O O . GLU A 1 326 ? -22.055 -35.740 35.442 1.00 51.09 326 GLU A O 1
ATOM 2647 N N . LEU A 1 327 ? -23.610 -35.159 33.917 1.00 49.69 327 LEU A N 1
ATOM 2648 C CA . LEU A 1 327 ? -22.808 -34.173 33.191 1.00 49.69 327 LEU A CA 1
ATOM 2649 C C . LEU A 1 327 ? -22.360 -33.035 34.117 1.00 49.69 327 LEU A C 1
ATOM 2651 O O . LEU A 1 327 ? -21.178 -32.718 34.165 1.00 49.69 327 LEU A O 1
ATOM 2655 N N . LEU A 1 328 ? -23.288 -32.489 34.904 1.00 52.53 328 LEU A N 1
ATOM 2656 C CA . LEU A 1 328 ? -23.048 -31.495 35.950 1.00 52.53 328 LEU A CA 1
ATOM 2657 C C . LEU A 1 328 ? -22.070 -31.980 37.018 1.00 52.53 328 LEU A C 1
ATOM 2659 O O . LEU A 1 328 ? -21.183 -31.233 37.403 1.00 52.53 328 LEU A O 1
ATOM 2663 N N . GLN A 1 329 ? -22.206 -33.211 37.512 1.00 60.03 329 GLN A N 1
ATOM 2664 C CA . GLN A 1 329 ? -21.294 -33.750 38.525 1.00 60.03 329 GLN A CA 1
ATOM 2665 C C . GLN A 1 329 ? -19.872 -33.946 37.987 1.00 60.03 329 GLN A C 1
ATOM 2667 O O . GLN A 1 329 ? -18.914 -33.629 38.691 1.00 60.03 329 GLN A O 1
ATOM 2672 N N . ALA A 1 330 ? -19.721 -34.420 36.747 1.00 53.72 330 ALA A N 1
ATOM 2673 C CA . ALA A 1 330 ? -18.419 -34.520 36.090 1.00 53.72 330 ALA A CA 1
ATOM 2674 C C . ALA A 1 330 ? -17.806 -33.129 35.849 1.00 53.72 330 ALA A C 1
ATOM 2676 O O . ALA A 1 330 ? -16.635 -32.908 36.149 1.00 53.72 330 ALA A O 1
ATOM 2677 N N . ALA A 1 331 ? -18.618 -32.174 35.385 1.00 52.72 331 ALA A N 1
ATOM 2678 C CA . ALA A 1 331 ? -18.205 -30.796 35.145 1.00 52.72 331 ALA A CA 1
ATOM 2679 C C . ALA A 1 331 ? -17.819 -30.066 36.448 1.00 52.72 331 ALA A C 1
ATOM 2681 O O . ALA A 1 331 ? -16.812 -29.364 36.484 1.00 52.72 331 ALA A O 1
ATOM 2682 N N . ARG A 1 332 ? -18.566 -30.289 37.539 1.00 60.00 332 ARG A N 1
ATOM 2683 C CA . ARG A 1 332 ? -18.290 -29.739 38.875 1.00 60.00 332 ARG A CA 1
ATOM 2684 C C . ARG A 1 332 ? -16.996 -30.297 39.469 1.00 60.00 332 ARG A C 1
ATOM 2686 O O . ARG A 1 332 ? -16.163 -29.506 39.894 1.00 60.00 332 ARG A O 1
ATOM 2693 N N . LYS A 1 333 ? -16.772 -31.616 39.397 1.00 64.44 333 LYS A N 1
ATOM 2694 C CA . LYS A 1 333 ? -15.499 -32.246 39.807 1.00 64.44 333 LYS A CA 1
ATOM 2695 C C . LYS A 1 333 ? -14.297 -31.724 39.019 1.00 64.44 333 LYS A C 1
ATOM 2697 O O . LYS A 1 333 ? -13.214 -31.588 39.570 1.00 64.44 333 LYS A O 1
ATOM 2702 N N . LEU A 1 334 ? -14.480 -31.423 37.733 1.00 56.97 334 LEU A N 1
ATOM 2703 C CA . LEU A 1 334 ? -13.447 -30.781 36.917 1.00 56.97 334 LEU A CA 1
ATOM 2704 C C . LEU A 1 334 ? -13.216 -29.326 37.361 1.00 56.97 334 LEU A C 1
ATOM 2706 O O . LEU A 1 334 ? -12.071 -28.912 37.516 1.00 56.97 334 LEU A O 1
ATOM 2710 N N . SER A 1 335 ? -14.285 -28.569 37.634 1.00 53.59 335 SER A N 1
ATOM 2711 C CA . SER A 1 335 ? -14.211 -27.169 38.085 1.00 53.59 335 SER A CA 1
ATOM 2712 C C . SER A 1 335 ? -13.603 -26.970 39.479 1.00 53.59 335 SER A C 1
ATOM 2714 O O . SER A 1 335 ? -13.209 -25.856 39.806 1.00 53.59 335 SER A O 1
ATOM 2716 N N . GLU A 1 336 ? -13.491 -28.021 40.297 1.00 63.25 336 GLU A N 1
ATOM 2717 C CA . GLU A 1 336 ? -12.793 -27.973 41.592 1.00 63.25 336 GLU A CA 1
ATOM 2718 C C . GLU A 1 336 ? -11.277 -27.738 41.432 1.00 63.25 336 GLU A C 1
ATOM 2720 O O . GLU A 1 336 ? -10.632 -27.296 42.378 1.00 63.25 336 GLU A O 1
ATOM 2725 N N . ASN A 1 337 ? -10.719 -27.958 40.231 1.00 63.88 337 ASN A N 1
ATOM 2726 C CA . ASN A 1 337 ? -9.305 -27.751 39.899 1.00 63.88 337 ASN A CA 1
ATOM 2727 C C . ASN A 1 337 ? -9.143 -26.889 38.631 1.00 63.88 337 ASN A C 1
ATOM 2729 O O . ASN A 1 337 ? -8.561 -27.301 37.623 1.00 63.88 337 ASN A O 1
ATOM 2733 N N . VAL A 1 338 ? -9.676 -25.663 38.681 1.00 60.59 338 VAL A N 1
ATOM 2734 C CA . VAL A 1 338 ? -9.620 -24.691 37.571 1.00 60.59 338 VAL A CA 1
ATOM 2735 C C . VAL A 1 338 ? -8.190 -24.483 37.055 1.00 60.59 338 VAL A C 1
ATOM 2737 O O . VAL A 1 338 ? -7.996 -24.381 35.846 1.00 60.59 338 VAL A O 1
ATOM 2740 N N . ASP A 1 339 ? -7.179 -24.478 37.926 1.00 59.97 339 ASP A N 1
ATOM 2741 C CA . ASP A 1 339 ? -5.788 -24.247 37.517 1.00 59.97 339 ASP A CA 1
ATOM 2742 C C . ASP A 1 339 ? -5.200 -25.403 36.692 1.00 59.97 339 ASP A C 1
ATOM 2744 O O . ASP A 1 339 ? -4.521 -25.163 35.694 1.00 59.97 339 ASP A O 1
ATOM 2748 N N . SER A 1 340 ? -5.546 -26.654 37.007 1.00 59.84 340 SER A N 1
ATOM 2749 C CA . SER A 1 340 ? -5.174 -27.806 36.173 1.00 59.84 340 SER A CA 1
ATOM 2750 C C . SER A 1 340 ? -5.913 -27.810 34.830 1.00 59.84 340 SER A C 1
ATOM 2752 O O . SER A 1 340 ? -5.369 -28.237 33.814 1.00 59.84 340 SER A O 1
ATOM 2754 N N . LEU A 1 341 ? -7.153 -27.311 34.794 1.00 62.59 341 LEU A N 1
ATOM 2755 C CA . LEU A 1 341 ? -7.913 -27.164 33.551 1.00 62.59 341 LEU A CA 1
ATOM 2756 C C . LEU A 1 341 ? -7.343 -26.068 32.650 1.00 62.59 341 LEU A C 1
ATOM 2758 O O . LEU A 1 341 ? -7.273 -26.263 31.438 1.00 62.59 341 LEU A O 1
ATOM 2762 N N . LYS A 1 342 ? -6.908 -24.943 33.228 1.00 64.44 342 LYS A N 1
ATOM 2763 C CA . LYS A 1 342 ? -6.181 -23.893 32.503 1.00 64.44 342 LYS A CA 1
ATOM 2764 C C . LYS A 1 342 ? -4.947 -24.463 31.837 1.00 64.44 342 LYS A C 1
ATOM 2766 O O . LYS A 1 342 ? -4.742 -24.231 30.654 1.00 64.44 342 LYS A O 1
ATOM 2771 N N . GLU A 1 343 ? -4.155 -25.231 32.575 1.00 61.94 343 GLU A N 1
ATOM 2772 C CA . GLU A 1 343 ? -2.944 -25.840 32.039 1.00 61.94 343 GLU A CA 1
ATOM 2773 C C . GLU A 1 343 ? -3.252 -26.714 30.809 1.00 61.94 343 GLU A C 1
ATOM 2775 O O . GLU A 1 343 ? -2.626 -26.551 29.767 1.00 61.94 343 GLU A O 1
ATOM 2780 N N . ILE A 1 344 ? -4.303 -27.538 30.860 1.00 62.62 344 ILE A N 1
ATOM 2781 C CA . ILE A 1 344 ? -4.733 -28.382 29.730 1.00 62.62 344 ILE A CA 1
ATOM 2782 C C . ILE A 1 344 ? -5.262 -27.551 28.547 1.00 62.62 344 ILE A C 1
ATOM 2784 O O . ILE A 1 344 ? -4.945 -27.837 27.387 1.00 62.62 344 ILE A O 1
ATOM 2788 N N . VAL A 1 345 ? -6.066 -26.521 28.821 1.00 64.25 345 VAL A N 1
ATOM 2789 C CA . VAL A 1 345 ? -6.639 -25.631 27.800 1.00 64.25 345 VAL A CA 1
ATOM 2790 C C . VAL A 1 345 ? -5.554 -24.780 27.131 1.00 64.25 345 VAL A C 1
ATOM 2792 O O . VAL A 1 345 ? -5.628 -24.557 25.928 1.00 64.25 345 VAL A O 1
ATOM 2795 N N . TYR A 1 346 ? -4.521 -24.355 27.856 1.00 65.38 346 TYR A N 1
ATOM 2796 C CA . TYR A 1 346 ? -3.463 -23.495 27.319 1.00 65.38 346 TYR A CA 1
ATOM 2797 C C . TYR A 1 346 ? -2.239 -24.262 26.777 1.00 65.38 346 TYR A C 1
ATOM 2799 O O . TYR A 1 346 ? -1.473 -23.690 26.009 1.00 65.38 346 TYR A O 1
ATOM 2807 N N . GLN A 1 347 ? -2.041 -25.542 27.126 1.00 60.47 347 GLN A N 1
ATOM 2808 C CA . GLN A 1 347 ? -0.961 -26.393 26.578 1.00 60.47 347 GLN A CA 1
ATOM 2809 C C . GLN A 1 347 ? -1.353 -27.168 25.307 1.00 60.47 347 GLN A C 1
ATOM 2811 O O . GLN A 1 347 ? -0.494 -27.748 24.632 1.00 60.47 347 GLN A O 1
ATOM 2816 N N . THR A 1 348 ? -2.644 -27.230 24.979 1.00 56.38 348 THR A N 1
ATOM 2817 C CA . THR A 1 348 ? -3.120 -27.871 23.749 1.00 56.38 348 THR A CA 1
ATOM 2818 C C . THR A 1 348 ? -3.130 -26.854 22.613 1.00 56.38 348 THR A C 1
ATOM 2820 O O . THR A 1 348 ? -3.671 -25.768 22.785 1.00 56.38 348 THR A O 1
ATOM 2823 N N . ASP A 1 349 ? -2.517 -27.189 21.467 1.00 47.03 349 ASP A N 1
ATOM 2824 C CA . ASP A 1 349 ? -2.461 -26.266 20.323 1.00 47.03 349 ASP A CA 1
ATOM 2825 C C . ASP A 1 349 ? -3.885 -25.901 19.918 1.00 47.03 349 ASP A C 1
ATOM 2827 O O . ASP A 1 349 ? -4.680 -26.771 19.545 1.00 47.03 349 ASP A O 1
ATOM 2831 N N . THR A 1 350 ? -4.213 -24.621 20.037 1.00 51.66 350 THR A N 1
ATOM 2832 C CA . THR A 1 350 ? -5.497 -24.092 19.619 1.00 51.66 350 THR A CA 1
ATOM 2833 C C . THR A 1 350 ? -5.507 -23.921 18.109 1.00 51.66 350 THR A C 1
ATOM 2835 O O . THR A 1 350 ? -4.565 -23.421 17.498 1.00 51.66 350 THR A O 1
ATOM 2838 N N . ALA A 1 351 ? -6.634 -24.276 17.498 1.00 43.72 351 ALA A N 1
ATOM 2839 C CA . ALA A 1 351 ? -7.091 -23.560 16.322 1.00 43.72 351 ALA A CA 1
ATOM 2840 C C . ALA A 1 351 ? -7.700 -22.243 16.822 1.00 43.72 351 ALA A C 1
ATOM 2842 O O . ALA A 1 351 ? -8.919 -22.096 16.851 1.00 43.72 351 ALA A O 1
ATOM 2843 N N . SER A 1 352 ? -6.875 -21.303 17.294 1.00 48.44 352 SER A N 1
ATOM 2844 C CA . SER A 1 352 ? -7.333 -19.921 17.389 1.00 48.44 352 SER A CA 1
ATOM 2845 C C . SER A 1 352 ? -7.713 -19.517 15.966 1.00 48.44 352 SER A C 1
ATOM 2847 O O . SER A 1 352 ? -6.872 -19.471 15.065 1.00 48.44 352 SER A O 1
ATOM 2849 N N . CYS A 1 353 ? -9.009 -19.333 15.711 1.00 53.09 353 CYS A N 1
ATOM 2850 C CA . CYS A 1 353 ? -9.433 -18.799 14.431 1.00 53.09 353 CYS A CA 1
ATOM 2851 C C . CYS A 1 353 ? -9.008 -17.331 14.410 1.00 53.09 353 CYS A C 1
ATOM 2853 O O . CYS A 1 353 ? -9.557 -16.487 15.119 1.00 53.09 353 CYS A O 1
ATOM 2855 N N . ILE A 1 354 ? -7.953 -17.051 13.647 1.00 56.62 354 ILE A N 1
ATOM 2856 C CA . ILE A 1 354 ? -7.581 -15.685 13.312 1.00 56.62 354 ILE A CA 1
ATOM 2857 C C . ILE A 1 354 ? -8.493 -15.277 12.164 1.00 56.62 354 ILE A C 1
ATOM 2859 O O . ILE A 1 354 ? -8.224 -15.590 11.003 1.00 56.62 354 ILE A O 1
ATOM 2863 N N . ASP A 1 355 ? -9.579 -14.590 12.498 1.00 65.00 355 ASP A N 1
ATOM 2864 C CA . ASP A 1 355 ? -10.403 -13.946 11.486 1.00 65.00 355 ASP A CA 1
ATOM 2865 C C . ASP A 1 355 ? -9.686 -12.675 11.025 1.00 65.00 355 ASP A C 1
ATOM 2867 O O . ASP A 1 355 ? -9.284 -11.831 11.831 1.00 65.00 355 ASP A O 1
ATOM 2871 N N . ILE A 1 356 ? -9.506 -12.542 9.714 1.00 73.19 356 ILE A N 1
ATOM 2872 C CA . ILE A 1 356 ? -8.924 -11.354 9.095 1.00 73.19 356 ILE A CA 1
ATOM 2873 C C . ILE A 1 356 ? -10.079 -10.472 8.629 1.00 73.19 356 ILE A C 1
ATOM 2875 O O . ILE A 1 356 ? -10.791 -10.833 7.693 1.00 73.19 356 ILE A O 1
ATOM 2879 N N . LEU A 1 357 ? -10.260 -9.322 9.275 1.00 80.25 357 LEU A N 1
ATOM 2880 C CA . LEU A 1 357 ? -11.321 -8.368 8.956 1.00 80.25 357 LEU A CA 1
ATOM 2881 C C . LEU A 1 357 ? -10.741 -7.039 8.468 1.00 80.25 357 LEU A C 1
ATOM 2883 O O . LEU A 1 357 ? -9.647 -6.628 8.867 1.00 80.25 357 LEU A O 1
ATOM 2887 N N . SER A 1 358 ? -11.492 -6.345 7.613 1.00 85.50 358 SER A N 1
ATOM 2888 C CA . SER A 1 358 ? -11.209 -4.951 7.281 1.00 85.50 358 SER A CA 1
ATOM 2889 C C . SER A 1 358 ? -11.530 -4.043 8.468 1.00 85.50 358 SER A C 1
ATOM 2891 O O . SER A 1 358 ? -12.344 -4.370 9.336 1.00 85.50 358 SER A O 1
ATOM 2893 N N . PHE A 1 359 ? -10.907 -2.868 8.510 1.00 86.19 359 PHE A N 1
ATOM 2894 C CA . PHE A 1 359 ? -11.127 -1.928 9.607 1.00 86.19 359 PHE A CA 1
ATOM 2895 C C . PHE A 1 359 ? -12.585 -1.457 9.710 1.00 86.19 359 PHE A C 1
ATOM 2897 O O . PHE A 1 359 ? -13.116 -1.353 10.814 1.00 86.19 359 PHE A O 1
ATOM 2904 N N . SER A 1 360 ? -13.259 -1.272 8.571 1.00 86.25 360 SER A N 1
ATOM 2905 C CA . SER A 1 360 ? -14.691 -0.959 8.515 1.00 86.25 360 SER A CA 1
ATOM 2906 C C . SER A 1 360 ? -15.555 -2.109 9.037 1.00 86.25 360 SER A C 1
ATOM 2908 O O . SER A 1 360 ? -16.465 -1.862 9.815 1.00 86.25 360 SER A O 1
ATOM 2910 N N . GLN A 1 361 ? -15.234 -3.369 8.712 1.00 84.25 361 GLN A N 1
ATOM 2911 C CA . GLN A 1 361 ? -15.963 -4.523 9.261 1.00 84.25 361 GLN A CA 1
ATOM 2912 C C . GLN A 1 361 ? -15.854 -4.592 10.788 1.00 84.25 361 GLN A C 1
ATOM 2914 O O . GLN A 1 361 ? -16.836 -4.890 11.464 1.00 84.25 361 GLN A O 1
ATOM 2919 N N . VAL A 1 362 ? -14.672 -4.304 11.344 1.00 83.06 362 VAL A N 1
ATOM 2920 C CA . VAL A 1 362 ? -14.484 -4.256 12.801 1.00 83.06 362 VAL A CA 1
ATOM 2921 C C . VAL A 1 362 ? -15.246 -3.095 13.424 1.00 83.06 362 VAL A C 1
ATOM 2923 O O . VAL A 1 362 ? -15.872 -3.285 14.462 1.00 83.06 362 VAL A O 1
ATOM 2926 N N . ARG A 1 363 ? -15.244 -1.918 12.789 1.00 87.19 363 ARG A N 1
ATOM 2927 C CA . ARG A 1 363 ? -16.081 -0.789 13.209 1.00 87.19 363 ARG A CA 1
ATOM 2928 C C . ARG A 1 363 ? -17.552 -1.194 13.269 1.00 87.19 363 ARG A C 1
ATOM 2930 O O . ARG A 1 363 ? -18.174 -0.982 14.302 1.00 87.19 363 ARG A O 1
ATOM 2937 N N . ASP A 1 364 ? -18.089 -1.789 12.209 1.00 85.12 364 ASP A N 1
ATOM 2938 C CA . ASP A 1 364 ? -19.511 -2.143 12.132 1.00 85.12 364 ASP A CA 1
ATOM 2939 C C . ASP A 1 364 ? -19.879 -3.155 13.235 1.00 85.12 364 ASP A C 1
ATOM 2941 O O . ASP A 1 364 ? -20.850 -2.966 13.969 1.00 85.12 364 ASP A O 1
ATOM 2945 N N . GLN A 1 365 ? -19.013 -4.153 13.466 1.00 79.75 365 GLN A N 1
ATOM 2946 C CA . GLN A 1 365 ? -19.158 -5.116 14.565 1.00 79.75 365 GLN A CA 1
ATOM 2947 C C . GLN A 1 365 ? -19.055 -4.477 15.958 1.00 79.75 365 GLN A C 1
ATOM 2949 O O . GLN A 1 365 ? -19.771 -4.885 16.872 1.00 79.75 365 GLN A O 1
ATOM 2954 N N . MET A 1 366 ? -18.148 -3.514 16.152 1.00 77.00 366 MET A N 1
ATOM 2955 C CA . MET A 1 366 ? -17.902 -2.906 17.462 1.00 77.00 366 MET A CA 1
ATOM 2956 C C . MET A 1 366 ? -18.884 -1.793 17.816 1.00 77.00 366 MET A C 1
ATOM 2958 O O . MET A 1 366 ? -19.129 -1.536 18.990 1.00 77.00 366 MET A O 1
ATOM 2962 N N . LEU A 1 367 ? -19.415 -1.093 16.820 1.00 76.81 367 LEU A N 1
ATOM 2963 C CA . LEU A 1 367 ? -20.295 0.051 17.032 1.00 76.81 367 LEU A CA 1
ATOM 2964 C C . LEU A 1 367 ? -21.776 -0.304 16.843 1.00 76.81 367 LEU A C 1
ATOM 2966 O O . LEU A 1 367 ? -22.628 0.500 17.224 1.00 76.81 367 LEU A O 1
ATOM 2970 N N . GLY A 1 368 ? -22.073 -1.506 16.332 1.00 64.44 368 GLY A N 1
ATOM 2971 C CA . GLY A 1 368 ? -23.431 -1.986 16.073 1.00 64.44 368 GLY A CA 1
ATOM 2972 C C . GLY A 1 368 ? -24.095 -1.248 14.912 1.00 64.44 368 GLY A C 1
ATOM 2973 O O . GLY A 1 368 ? -25.266 -0.887 15.028 1.00 64.44 368 GLY A O 1
ATOM 2974 N N . MET A 1 369 ? -23.321 -0.963 13.859 1.00 55.44 369 MET A N 1
ATOM 2975 C CA . MET A 1 369 ? -23.760 -0.234 12.660 1.00 55.44 369 MET A CA 1
ATOM 2976 C C . MET A 1 369 ? -24.204 -1.161 11.533 1.00 55.44 369 MET A C 1
ATOM 2978 O O . MET A 1 369 ? -23.678 -2.295 11.456 1.00 55.44 369 MET A O 1
#